Protein AF-A0A941IRB8-F1 (afdb_monomer)

Secondary s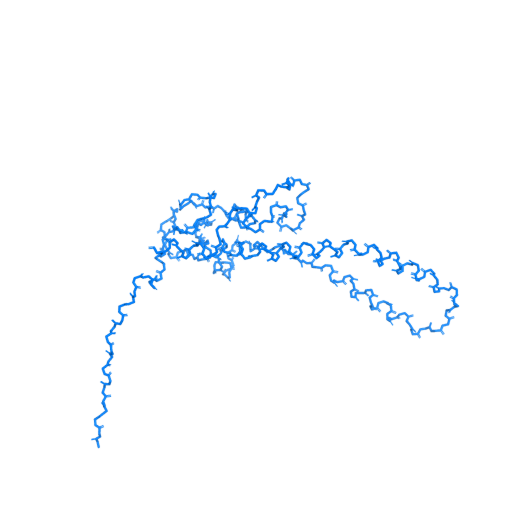tructure (DSSP, 8-state):
-PPP------------GGGSPPP-PPPTTT--STTEEEHHHHHHTT-S----------THHHHHHHHHHHHTTSS-TT--GGGHHHHHHHHHHHHHHHHHHHHHHHHHHHHHHHHHHHHHHHHHHEEEETTTTEEEE-TT---TTS-TT--B-HHHHHHHHHHHHT-TTB-TTSPBPTT----GGGGGS---HHHHHHTT-

Structure (mmCIF, N/CA/C/O backbone):
data_AF-A0A941IRB8-F1
#
_entry.id   AF-A0A941IRB8-F1
#
loop_
_atom_site.group_PDB
_atom_site.id
_atom_site.type_symbol
_atom_site.label_atom_id
_atom_site.label_alt_id
_atom_site.label_comp_id
_atom_site.label_asym_id
_atom_site.label_entity_id
_atom_site.label_seq_id
_atom_site.pdbx_PDB_ins_code
_atom_site.Cartn_x
_atom_site.Cartn_y
_atom_site.Cartn_z
_atom_site.occupancy
_atom_site.B_iso_or_equiv
_atom_site.auth_seq_id
_atom_site.auth_comp_id
_atom_site.auth_asym_id
_atom_site.auth_atom_id
_atom_site.pdbx_PDB_model_num
ATOM 1 N N . MET A 1 1 ? 19.775 -43.543 45.529 1.00 52.75 1 MET A N 1
ATOM 2 C CA . MET A 1 1 ? 18.623 -42.621 45.601 1.00 52.75 1 MET A CA 1
ATOM 3 C C . MET A 1 1 ? 19.170 -41.240 45.915 1.00 52.75 1 MET A C 1
ATOM 5 O O . MET A 1 1 ? 19.439 -40.953 47.070 1.00 52.75 1 MET A O 1
ATOM 9 N N . GLN A 1 2 ? 19.472 -40.454 44.882 1.00 47.97 2 GLN A N 1
ATOM 10 C CA . GLN A 1 2 ? 19.940 -39.075 45.025 1.00 47.97 2 GLN A CA 1
ATOM 11 C C . GLN A 1 2 ? 18.764 -38.156 44.706 1.00 47.97 2 GLN A C 1
ATOM 13 O O . GLN A 1 2 ? 18.140 -38.295 43.655 1.00 47.97 2 GLN A O 1
ATOM 18 N N . ALA A 1 3 ? 18.435 -37.297 45.667 1.00 54.81 3 ALA A N 1
ATOM 19 C CA . ALA A 1 3 ? 17.434 -36.253 45.541 1.00 54.81 3 ALA A CA 1
ATOM 20 C C . ALA A 1 3 ? 17.915 -35.245 44.490 1.00 54.81 3 ALA A C 1
ATOM 22 O O . ALA A 1 3 ? 18.987 -34.662 44.635 1.00 54.81 3 ALA A O 1
ATOM 23 N N . GLY A 1 4 ? 17.149 -35.121 43.406 1.00 58.72 4 GLY A N 1
ATOM 24 C CA . GLY A 1 4 ? 17.389 -34.148 42.351 1.00 58.72 4 GLY A CA 1
ATOM 25 C C . GLY A 1 4 ? 17.057 -32.747 42.844 1.00 58.72 4 GLY A C 1
ATOM 26 O O . GLY A 1 4 ? 15.941 -32.493 43.292 1.00 58.72 4 GLY A O 1
ATOM 27 N N . ASP A 1 5 ? 18.058 -31.885 42.762 1.00 63.84 5 ASP A N 1
ATOM 28 C CA . ASP A 1 5 ? 18.029 -30.459 43.045 1.00 63.84 5 ASP A CA 1
ATOM 29 C C . ASP A 1 5 ? 16.987 -29.760 42.152 1.00 63.84 5 ASP A C 1
ATOM 31 O O . ASP A 1 5 ? 17.084 -29.763 40.920 1.00 63.84 5 ASP A O 1
ATOM 35 N N . VAL A 1 6 ? 15.932 -29.233 42.774 1.00 63.19 6 VAL A N 1
ATOM 36 C CA . VAL A 1 6 ? 14.861 -28.497 42.099 1.00 63.19 6 VAL A CA 1
ATOM 37 C C . VAL A 1 6 ? 15.360 -27.068 41.963 1.00 63.19 6 VAL A C 1
ATOM 39 O O . VAL A 1 6 ? 15.173 -26.259 42.865 1.00 63.19 6 VAL A O 1
ATOM 42 N N . GLY A 1 7 ? 16.054 -26.790 40.857 1.00 59.53 7 GLY A N 1
ATOM 43 C CA . GLY A 1 7 ? 16.612 -25.473 40.572 1.00 59.53 7 GLY A CA 1
ATOM 44 C C . GLY A 1 7 ? 15.571 -24.376 40.788 1.00 59.53 7 GLY A C 1
ATOM 45 O O . GLY A 1 7 ? 14.555 -24.329 40.092 1.00 59.53 7 GLY A O 1
ATOM 46 N N . GLU A 1 8 ? 15.840 -23.522 41.774 1.00 56.16 8 GLU A N 1
ATOM 47 C CA . GLU A 1 8 ? 15.098 -22.301 42.055 1.00 56.16 8 GLU A CA 1
ATOM 48 C C . GLU A 1 8 ? 14.902 -21.520 40.752 1.00 56.16 8 GLU A C 1
ATOM 50 O O . GLU A 1 8 ? 15.851 -21.033 40.130 1.00 56.16 8 GLU A O 1
ATOM 55 N N . LEU A 1 9 ? 13.643 -21.433 40.317 1.00 59.41 9 LEU A N 1
ATOM 56 C CA . LEU A 1 9 ? 13.209 -20.537 39.258 1.00 59.41 9 LEU A CA 1
ATOM 57 C C . LEU A 1 9 ? 13.540 -19.118 39.723 1.00 59.41 9 LEU A C 1
ATOM 59 O O . LEU A 1 9 ? 12.865 -18.564 40.589 1.00 59.41 9 LEU A O 1
ATOM 63 N N . GLY A 1 10 ? 14.635 -18.576 39.184 1.00 59.03 10 GLY A N 1
ATOM 64 C CA . GLY A 1 10 ? 15.093 -17.223 39.463 1.00 59.03 10 GLY A CA 1
ATOM 65 C C . GLY A 1 10 ? 13.960 -16.205 39.301 1.00 59.03 10 GLY A C 1
ATOM 66 O O . GLY A 1 10 ? 13.023 -16.454 38.538 1.00 59.03 10 GLY A O 1
ATOM 67 N N . PRO A 1 11 ? 14.048 -15.069 40.016 1.00 63.00 11 PRO A N 1
ATOM 68 C CA . PRO A 1 11 ? 12.958 -14.116 40.165 1.00 63.00 11 PRO A CA 1
ATOM 69 C C . PRO A 1 11 ? 12.357 -13.810 38.802 1.00 63.00 11 PRO A C 1
ATOM 71 O O . PRO A 1 11 ? 13.097 -13.432 37.888 1.00 63.00 11 PRO A O 1
ATOM 74 N N . GLU A 1 12 ? 11.039 -14.011 38.685 1.00 57.44 12 GLU A N 1
ATOM 75 C CA . GLU A 1 12 ? 10.207 -13.468 37.617 1.00 57.44 12 GLU A CA 1
ATOM 76 C C . GLU A 1 12 ? 10.735 -12.073 37.300 1.00 57.44 12 GLU A C 1
ATOM 78 O O . GLU A 1 12 ? 10.512 -11.117 38.046 1.00 57.44 12 GLU A O 1
ATOM 83 N N . ARG A 1 13 ? 11.516 -11.961 36.221 1.00 62.28 13 ARG A N 1
ATOM 84 C CA . ARG A 1 13 ? 11.849 -10.668 35.651 1.00 62.28 13 ARG A CA 1
ATOM 85 C C . ARG A 1 13 ? 10.507 -10.147 35.200 1.00 62.28 13 ARG A C 1
ATOM 87 O O . ARG A 1 13 ? 10.021 -10.575 34.155 1.00 62.28 13 ARG A O 1
ATOM 94 N N . ALA A 1 14 ? 9.887 -9.331 36.050 1.00 62.22 14 ALA A N 1
ATOM 95 C CA . ALA A 1 14 ? 8.709 -8.563 35.722 1.00 62.22 14 ALA A CA 1
ATOM 96 C C . ALA A 1 14 ? 9.004 -7.956 34.357 1.00 62.22 14 ALA A C 1
ATOM 98 O O . ALA A 1 14 ? 9.912 -7.132 34.240 1.00 62.22 14 ALA A O 1
ATOM 99 N N . LEU A 1 15 ? 8.345 -8.495 33.327 1.00 59.84 15 LEU A N 1
ATOM 100 C CA . LEU A 1 15 ? 8.457 -8.003 31.965 1.00 59.84 15 LEU A CA 1
ATOM 101 C C . LEU A 1 15 ? 8.290 -6.497 32.073 1.00 59.84 15 LEU A C 1
ATOM 103 O O . LEU A 1 15 ? 7.271 -6.039 32.604 1.00 59.84 15 LEU A O 1
ATOM 107 N N . GLU A 1 16 ? 9.324 -5.752 31.679 1.00 67.56 16 GLU A N 1
ATOM 108 C CA . GLU A 1 16 ? 9.248 -4.302 31.689 1.00 67.56 16 GLU A CA 1
ATOM 109 C C . GLU A 1 16 ? 7.936 -3.924 30.987 1.00 67.56 16 GLU A C 1
ATOM 111 O O . GLU A 1 16 ? 7.615 -4.511 29.949 1.00 67.56 16 GLU A O 1
ATOM 116 N N . PRO A 1 17 ? 7.139 -2.992 31.539 1.00 63.53 17 PRO A N 1
ATOM 117 C CA . PRO A 1 17 ? 5.853 -2.608 30.956 1.00 63.53 17 PRO A CA 1
ATOM 118 C C . PRO A 1 17 ? 5.936 -2.226 29.467 1.00 63.53 17 PRO A C 1
ATOM 120 O O . PRO A 1 17 ? 4.920 -2.227 28.775 1.00 63.53 17 PRO A O 1
ATOM 123 N N . GLU A 1 18 ? 7.138 -1.922 28.969 1.00 66.19 18 GLU A N 1
ATOM 124 C CA . GLU A 1 18 ? 7.441 -1.636 27.567 1.00 66.19 18 GLU A CA 1
ATOM 125 C C . GLU A 1 18 ? 7.406 -2.857 26.631 1.00 66.19 18 GLU A C 1
ATOM 127 O O . GLU A 1 18 ? 7.152 -2.685 25.437 1.00 66.19 18 GLU A O 1
ATOM 132 N N . ASP A 1 19 ? 7.603 -4.074 27.147 1.00 68.56 19 ASP A N 1
ATOM 133 C CA . ASP A 1 19 ? 7.534 -5.324 26.374 1.00 68.56 19 ASP A CA 1
ATOM 134 C C . ASP A 1 19 ? 6.122 -5.929 26.349 1.00 68.56 19 ASP A C 1
ATOM 136 O O . ASP A 1 19 ? 5.868 -6.925 25.660 1.00 68.56 19 ASP A O 1
ATOM 140 N N . ALA A 1 20 ? 5.171 -5.328 27.075 1.00 66.12 20 ALA A N 1
ATOM 141 C CA . ALA A 1 20 ? 3.783 -5.751 27.021 1.00 66.12 20 ALA A CA 1
ATOM 142 C C . ALA A 1 20 ? 3.244 -5.555 25.590 1.00 66.12 20 ALA A C 1
ATOM 144 O O . ALA A 1 20 ? 3.377 -4.468 25.015 1.00 66.12 20 ALA A O 1
ATOM 145 N N . PRO A 1 21 ? 2.620 -6.584 24.983 1.00 68.31 21 PRO A N 1
ATOM 146 C CA . PRO A 1 21 ? 2.062 -6.456 23.647 1.00 68.31 21 PRO A CA 1
ATOM 147 C C . PRO A 1 21 ? 1.076 -5.280 23.623 1.00 68.31 21 PRO A C 1
ATOM 149 O O . PRO A 1 21 ? 0.292 -5.124 24.566 1.00 68.31 21 PRO A O 1
ATOM 152 N N . PRO A 1 22 ? 1.105 -4.439 22.572 1.00 71.00 22 PRO A N 1
ATOM 153 C CA . PRO A 1 22 ? 0.273 -3.247 22.507 1.00 71.00 22 PRO A CA 1
ATOM 154 C C . PRO A 1 22 ? -1.184 -3.634 22.745 1.00 71.00 22 PRO A C 1
ATOM 156 O O . PRO A 1 22 ? -1.719 -4.509 22.057 1.00 71.00 22 PRO A O 1
ATOM 159 N N . GLN A 1 23 ? -1.815 -3.005 23.740 1.00 77.81 23 GLN A N 1
ATOM 160 C CA . GLN A 1 23 ? -3.195 -3.316 24.083 1.00 77.81 23 GLN A CA 1
ATOM 161 C C . GLN A 1 23 ? -4.077 -3.065 22.861 1.00 77.81 23 GLN A C 1
ATOM 163 O O . GLN A 1 23 ? -4.119 -1.964 22.306 1.00 77.81 23 GLN A O 1
ATOM 168 N N . VAL A 1 24 ? -4.757 -4.116 22.406 1.00 77.06 24 VAL A N 1
ATOM 169 C CA . VAL A 1 24 ? -5.588 -4.050 21.207 1.00 77.06 24 VAL A CA 1
ATOM 170 C C . VAL A 1 24 ? -6.819 -3.212 21.523 1.00 77.06 24 VAL A C 1
ATOM 172 O O . VAL A 1 24 ? -7.793 -3.693 22.098 1.00 77.06 24 VAL A O 1
ATOM 175 N N . VAL A 1 25 ? -6.778 -1.938 21.137 1.00 85.88 25 VAL A N 1
ATOM 176 C CA . VAL A 1 25 ? -7.945 -1.059 21.224 1.00 85.88 25 VAL A CA 1
ATOM 177 C C . VAL A 1 25 ? -9.011 -1.597 20.272 1.00 85.88 25 VAL A C 1
ATOM 179 O O . VAL A 1 25 ? -8.732 -1.811 19.088 1.00 85.88 25 VAL A O 1
ATOM 182 N N . GLY A 1 26 ? -10.222 -1.831 20.782 1.00 93.38 26 GLY A N 1
ATOM 183 C CA . GLY A 1 26 ? -11.351 -2.315 19.986 1.00 93.38 26 GLY A CA 1
ATOM 184 C C . GLY A 1 26 ? -11.718 -1.375 18.833 1.00 93.38 26 GLY A C 1
ATOM 185 O O . GLY A 1 26 ? -11.289 -0.223 18.771 1.00 93.38 26 GLY A O 1
ATOM 186 N N . CYS A 1 27 ? -12.537 -1.860 17.898 1.00 95.00 27 CYS A N 1
ATOM 187 C CA . CYS A 1 27 ? -12.931 -1.069 16.733 1.00 95.00 27 CYS A CA 1
ATOM 188 C C . CYS A 1 27 ? -13.640 0.239 17.152 1.00 95.00 27 CYS A C 1
ATOM 190 O O . CYS A 1 27 ? -14.625 0.167 17.888 1.00 95.00 27 CYS A O 1
ATOM 192 N N . PRO A 1 28 ? -13.265 1.419 16.620 1.00 94.75 28 PRO A N 1
ATOM 193 C CA . PRO A 1 28 ? -13.888 2.693 17.000 1.00 94.75 28 PRO A CA 1
ATOM 194 C C . PRO A 1 28 ? -15.391 2.775 16.678 1.00 94.75 28 PRO A C 1
ATOM 196 O O . PRO A 1 28 ? -16.113 3.543 17.304 1.00 94.75 28 PRO A O 1
ATOM 199 N N . LYS A 1 29 ? -15.891 1.960 15.735 1.00 95.69 29 LYS A N 1
ATOM 200 C CA . LYS A 1 29 ? -17.323 1.900 15.395 1.00 95.69 29 LYS A CA 1
ATOM 201 C C . LYS A 1 29 ? -18.124 0.937 16.268 1.00 95.69 29 LYS A C 1
ATOM 203 O O . LYS A 1 29 ? -19.168 1.313 16.784 1.00 95.69 29 LYS A O 1
ATOM 208 N N . CYS A 1 30 ? -17.684 -0.316 16.393 1.00 96.44 30 CYS A N 1
ATOM 209 C CA . CYS A 1 30 ? -18.466 -1.368 17.060 1.00 96.44 30 CYS A CA 1
ATOM 210 C C . CYS A 1 30 ? -17.928 -1.786 18.435 1.00 96.44 30 CYS A C 1
ATOM 212 O O . CYS A 1 30 ? -18.513 -2.668 19.057 1.00 96.44 30 CYS A O 1
ATOM 214 N N . ARG A 1 31 ? -16.816 -1.186 18.886 1.00 95.50 31 ARG A N 1
ATOM 215 C CA . ARG A 1 31 ? -16.103 -1.415 20.160 1.00 95.50 31 ARG A CA 1
ATOM 216 C C . ARG A 1 31 ? -15.636 -2.848 20.430 1.00 95.50 31 ARG A C 1
ATOM 218 O O . ARG A 1 31 ? -15.065 -3.120 21.478 1.00 95.50 31 ARG A O 1
ATOM 225 N N . ARG A 1 32 ? -15.826 -3.762 19.481 1.00 95.19 32 ARG A N 1
ATOM 226 C CA . ARG A 1 32 ? -15.376 -5.152 19.565 1.00 95.19 32 ARG A CA 1
ATOM 227 C C . ARG A 1 32 ? -13.895 -5.267 19.220 1.00 95.19 32 ARG A C 1
ATOM 229 O O . ARG A 1 32 ? -13.470 -4.687 18.221 1.00 95.19 32 ARG A O 1
ATOM 236 N N . ALA A 1 33 ? -13.137 -5.997 20.035 1.00 94.31 33 ALA A N 1
ATOM 237 C CA . ALA A 1 33 ? -11.709 -6.259 19.828 1.00 94.31 33 ALA A CA 1
ATOM 238 C C . ALA A 1 33 ? -11.450 -7.617 19.148 1.00 94.31 33 ALA A C 1
ATOM 240 O O . ALA A 1 33 ? -10.496 -7.748 18.391 1.00 94.31 33 ALA A O 1
ATOM 241 N N . ASP A 1 34 ? -12.347 -8.591 19.330 1.00 94.19 34 ASP A N 1
ATOM 242 C CA . ASP A 1 34 ? -12.293 -9.948 18.762 1.00 94.19 34 ASP A CA 1
ATOM 243 C C . ASP A 1 34 ? -12.379 -9.977 17.226 1.00 94.19 34 ASP A C 1
ATOM 245 O O . ASP A 1 34 ? -11.848 -10.871 16.571 1.00 94.19 34 ASP A O 1
ATOM 249 N N . VAL A 1 35 ? -13.023 -8.969 16.634 1.00 93.94 35 VAL A N 1
ATOM 250 C CA . VAL A 1 35 ? -13.207 -8.839 15.177 1.00 93.94 35 VAL A CA 1
ATOM 251 C C . VAL A 1 35 ? -12.134 -7.989 14.493 1.00 93.94 35 VAL A C 1
ATOM 253 O O . VAL A 1 35 ? -12.230 -7.727 13.287 1.00 93.94 35 VAL A O 1
ATOM 256 N N . VAL A 1 36 ? -11.149 -7.502 15.250 1.00 94.81 36 VAL A N 1
ATOM 257 C CA . VAL A 1 36 ? -10.088 -6.633 14.743 1.00 94.81 36 VAL A CA 1
ATOM 258 C C . VAL A 1 36 ? -8.814 -7.442 14.567 1.00 94.81 36 VAL A C 1
ATOM 260 O O . VAL A 1 36 ? -8.458 -8.271 15.397 1.00 94.81 36 VAL A O 1
ATOM 263 N N . ALA A 1 37 ? -8.099 -7.192 13.478 1.00 94.44 37 ALA A N 1
ATOM 264 C CA . ALA A 1 37 ? -6.753 -7.702 13.309 1.00 94.44 37 ALA A CA 1
ATOM 265 C C . ALA A 1 37 ? -5.856 -6.715 12.570 1.00 94.44 37 ALA A C 1
ATOM 267 O O . ALA A 1 37 ? -6.362 -5.860 11.839 1.00 94.44 37 ALA A O 1
ATOM 268 N N . PRO A 1 38 ? -4.528 -6.871 12.684 1.00 94.44 38 PRO A N 1
ATOM 269 C CA . PRO A 1 38 ? -3.595 -6.145 11.838 1.00 94.44 38 PRO A CA 1
ATOM 270 C C . PRO A 1 38 ? -3.939 -6.363 10.363 1.00 94.44 38 PRO A C 1
ATOM 272 O O . PRO A 1 38 ? -4.229 -7.492 9.949 1.00 94.44 38 PRO A O 1
ATOM 275 N N . VAL A 1 39 ? -3.872 -5.305 9.556 1.00 93.81 39 VAL A N 1
ATOM 276 C CA . VAL A 1 39 ? -4.177 -5.356 8.117 1.00 93.81 39 VAL A CA 1
ATOM 277 C C . VAL A 1 39 ? -3.435 -6.502 7.399 1.00 93.81 39 VAL A C 1
ATOM 279 O O . VAL A 1 39 ? -4.101 -7.262 6.692 1.00 93.81 39 VAL A O 1
ATOM 282 N N . PRO A 1 40 ? -2.120 -6.751 7.614 1.00 90.06 40 PRO A N 1
ATOM 283 C CA . PRO A 1 40 ? -1.435 -7.886 6.987 1.00 90.06 40 PRO A CA 1
ATOM 284 C C . PRO A 1 40 ? -2.064 -9.248 7.312 1.00 90.06 40 PRO A C 1
ATOM 286 O O . PRO A 1 40 ? -2.126 -10.129 6.456 1.00 90.06 40 PRO A O 1
ATOM 289 N N . ALA A 1 41 ? -2.539 -9.433 8.546 1.00 89.38 41 ALA A N 1
ATOM 290 C CA . ALA A 1 41 ? -3.203 -10.662 8.963 1.00 89.38 41 ALA A CA 1
ATOM 291 C C . ALA A 1 41 ? -4.624 -10.763 8.388 1.00 89.38 41 ALA A C 1
ATOM 293 O O . ALA A 1 41 ? -5.054 -11.852 8.017 1.00 89.38 41 ALA A O 1
ATOM 294 N N . ALA A 1 42 ? -5.343 -9.643 8.278 1.00 88.94 42 ALA A N 1
ATOM 295 C CA . ALA A 1 42 ? -6.653 -9.596 7.636 1.00 88.94 42 ALA A CA 1
ATOM 296 C C . ALA A 1 42 ? -6.572 -9.972 6.147 1.00 88.94 42 ALA A C 1
ATOM 298 O O . ALA A 1 42 ? -7.335 -10.824 5.698 1.00 88.94 42 ALA A O 1
ATOM 299 N N . VAL A 1 43 ? -5.606 -9.424 5.402 1.00 88.88 43 VAL A N 1
ATOM 300 C CA . VAL A 1 43 ? -5.416 -9.744 3.974 1.00 88.88 43 VAL A CA 1
ATOM 301 C C . VAL A 1 43 ? -5.039 -11.206 3.757 1.00 88.88 43 VAL A C 1
ATOM 303 O O . VAL A 1 43 ? -5.603 -11.851 2.879 1.00 88.88 43 VAL A O 1
ATOM 306 N N . ARG A 1 44 ? -4.166 -11.782 4.597 1.00 87.69 44 ARG A N 1
ATOM 307 C CA . ARG A 1 44 ? -3.862 -13.227 4.541 1.00 87.69 44 ARG A CA 1
ATOM 308 C C . ARG A 1 44 ? -5.091 -14.114 4.756 1.00 87.69 44 ARG A C 1
ATOM 310 O O . ARG A 1 44 ? -5.111 -15.232 4.261 1.00 87.69 44 ARG A O 1
ATOM 317 N N . ARG A 1 45 ? -6.105 -13.622 5.474 1.00 88.06 45 ARG A N 1
ATOM 318 C CA . ARG A 1 45 ? -7.390 -14.307 5.692 1.00 88.06 45 ARG A CA 1
ATOM 319 C C . ARG A 1 45 ? -8.435 -14.003 4.612 1.00 88.06 45 ARG A C 1
ATOM 321 O O . ARG A 1 45 ? -9.594 -14.353 4.788 1.00 88.06 45 ARG A O 1
ATOM 328 N N . GLY A 1 46 ? -8.046 -13.344 3.519 1.00 86.62 46 GLY A N 1
ATOM 329 C CA . GLY A 1 46 ? -8.942 -13.028 2.406 1.00 86.62 46 GLY A CA 1
ATOM 330 C C . GLY A 1 46 ? -9.849 -11.822 2.650 1.00 86.62 46 GLY A C 1
ATOM 331 O O . GLY A 1 46 ? -10.874 -11.695 1.987 1.00 86.62 46 GLY A O 1
ATOM 332 N N . ALA A 1 47 ? -9.508 -10.929 3.589 1.00 82.38 47 ALA A N 1
ATOM 333 C CA . ALA A 1 47 ? -10.237 -9.671 3.719 1.00 82.38 47 ALA A CA 1
ATOM 334 C C . ALA A 1 47 ? -10.176 -8.886 2.393 1.00 82.38 47 ALA A C 1
ATOM 336 O O . ALA A 1 47 ? -9.112 -8.857 1.768 1.00 82.38 47 ALA A O 1
ATOM 337 N N . PRO A 1 48 ? -11.259 -8.192 1.992 1.00 78.00 48 PRO A N 1
ATOM 338 C CA . PRO A 1 48 ? -11.344 -7.439 0.737 1.00 78.00 48 PRO A CA 1
ATOM 339 C C . PRO A 1 48 ? -10.564 -6.112 0.801 1.00 78.00 48 PRO A C 1
ATOM 341 O O . PRO A 1 48 ? -11.026 -5.064 0.358 1.00 78.00 48 PRO A O 1
ATOM 344 N N . ILE A 1 49 ? -9.379 -6.134 1.405 1.00 75.19 49 ILE A N 1
ATOM 345 C CA . ILE A 1 49 ? -8.406 -5.055 1.355 1.00 75.19 49 ILE A CA 1
ATOM 346 C C . ILE A 1 49 ? -7.386 -5.520 0.333 1.00 75.19 49 ILE A C 1
ATOM 348 O O . ILE A 1 49 ? -6.466 -6.269 0.658 1.00 75.19 49 ILE A O 1
ATOM 352 N N . ASP A 1 50 ? -7.599 -5.128 -0.917 1.00 69.75 50 ASP A N 1
ATOM 353 C CA . ASP A 1 50 ? -6.674 -5.470 -1.988 1.00 69.75 50 ASP A CA 1
ATOM 354 C C . ASP A 1 50 ? -5.282 -4.952 -1.591 1.00 69.75 50 ASP A C 1
ATOM 356 O O . ASP A 1 50 ? -5.144 -3.741 -1.338 1.00 69.75 50 ASP A O 1
ATOM 360 N N . PRO A 1 51 ? -4.272 -5.830 -1.409 1.00 61.66 51 PRO A N 1
ATOM 361 C CA . PRO A 1 51 ? -2.933 -5.375 -1.116 1.00 61.66 51 PRO A CA 1
ATOM 362 C C . PRO A 1 51 ? -2.553 -4.449 -2.246 1.00 61.66 51 PRO A C 1
ATOM 364 O O . PRO A 1 51 ? -2.580 -4.822 -3.413 1.00 61.66 51 PRO A O 1
ATOM 367 N N . ALA A 1 52 ? -2.234 -3.219 -1.873 1.00 55.56 52 ALA A N 1
ATOM 368 C CA . ALA A 1 52 ? -1.899 -2.156 -2.791 1.00 55.56 52 ALA A CA 1
ATOM 369 C C . ALA A 1 52 ? -0.495 -2.452 -3.369 1.00 55.56 52 ALA A C 1
ATOM 371 O O . ALA A 1 52 ? 0.496 -1.787 -3.076 1.00 55.56 52 ALA A O 1
ATOM 372 N N . GLN A 1 53 ? -0.373 -3.568 -4.086 1.00 55.53 53 GLN A N 1
ATOM 373 C CA . GLN A 1 53 ? 0.807 -3.974 -4.804 1.00 55.53 53 GLN A CA 1
ATOM 374 C C . GLN A 1 53 ? 0.633 -3.442 -6.214 1.00 55.53 53 GLN A C 1
ATOM 376 O O . GLN A 1 53 ? -0.224 -3.942 -6.944 1.00 55.53 53 GLN A O 1
ATOM 381 N N . PRO A 1 54 ? 1.441 -2.457 -6.635 1.00 54.84 54 PRO A N 1
ATOM 382 C CA . PRO A 1 54 ? 1.504 -2.122 -8.042 1.00 54.84 54 PRO A CA 1
ATOM 383 C C . PRO A 1 54 ? 1.914 -3.400 -8.772 1.00 54.84 54 PRO A C 1
ATOM 385 O O . PRO A 1 54 ? 3.042 -3.878 -8.610 1.00 54.84 54 PRO A O 1
ATOM 388 N N . SER A 1 55 ? 0.981 -3.998 -9.515 1.00 54.62 55 SER A N 1
ATOM 389 C CA . SER A 1 55 ? 1.255 -5.221 -10.251 1.00 54.62 55 SER A CA 1
ATOM 390 C C . SER A 1 55 ? 2.262 -4.874 -11.343 1.00 54.62 55 SER A C 1
ATOM 392 O O . SER A 1 55 ? 1.959 -4.311 -12.392 1.00 54.62 55 SER A O 1
ATOM 394 N N . VAL A 1 56 ? 3.536 -5.147 -11.077 1.00 52.47 56 VAL A N 1
ATOM 395 C CA . VAL A 1 56 ? 4.586 -5.012 -12.083 1.00 52.47 56 VAL A CA 1
ATOM 396 C C . VAL A 1 56 ? 4.533 -6.282 -12.928 1.00 52.47 56 VAL A C 1
ATOM 398 O O . VAL A 1 56 ? 5.467 -7.082 -12.913 1.00 52.47 56 VAL A O 1
ATOM 401 N N . ARG A 1 57 ? 3.415 -6.515 -13.636 1.00 52.06 57 ARG A N 1
ATOM 402 C CA . ARG A 1 57 ? 3.349 -7.532 -14.694 1.00 52.06 57 ARG A CA 1
ATOM 403 C C . ARG A 1 57 ? 4.288 -7.064 -15.795 1.00 52.06 57 ARG A C 1
ATOM 405 O O . ARG A 1 57 ? 3.958 -6.262 -16.660 1.00 52.06 57 ARG A O 1
ATOM 412 N N . GLY A 1 58 ? 5.544 -7.456 -15.632 1.00 50.16 58 GLY A N 1
ATOM 413 C CA . GLY A 1 58 ? 6.632 -7.030 -16.478 1.00 50.16 58 GLY A CA 1
ATOM 414 C C . GLY A 1 58 ? 6.463 -7.609 -17.870 1.00 50.16 58 GLY A C 1
ATOM 415 O O . GLY A 1 58 ? 6.209 -8.798 -18.029 1.00 50.16 58 GLY A O 1
ATOM 416 N N . VAL A 1 59 ? 6.768 -6.769 -18.852 1.00 53.81 59 VAL A N 1
ATOM 417 C CA . VAL A 1 59 ? 6.997 -7.025 -20.286 1.00 53.81 59 VAL A CA 1
ATOM 418 C C . VAL A 1 59 ? 8.101 -8.086 -20.548 1.00 53.81 59 VAL A C 1
ATOM 420 O O . VAL A 1 59 ?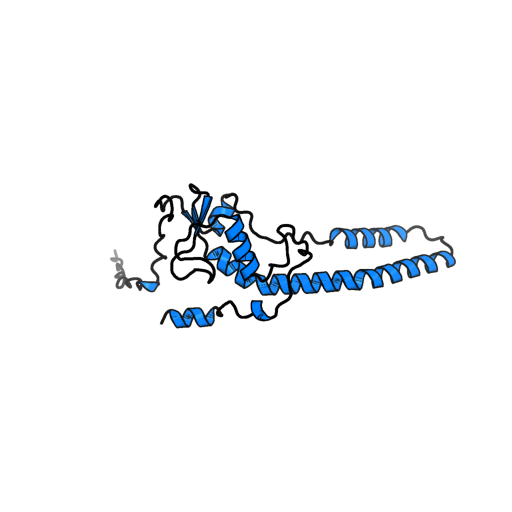 8.609 -8.233 -21.651 1.00 53.81 59 VAL A O 1
ATOM 423 N N . ARG A 1 60 ? 8.487 -8.877 -19.536 1.00 53.38 60 ARG A N 1
ATOM 424 C CA . ARG A 1 60 ? 9.476 -9.960 -19.624 1.00 53.38 60 ARG A CA 1
ATOM 425 C C . ARG A 1 60 ? 9.078 -11.051 -20.623 1.00 53.38 60 ARG A C 1
ATOM 427 O O . ARG A 1 60 ? 9.973 -11.693 -21.154 1.00 53.38 60 ARG A O 1
ATOM 434 N N . GLY A 1 61 ? 7.785 -11.220 -20.914 1.00 51.38 61 GLY A N 1
ATOM 435 C CA . GLY A 1 61 ? 7.314 -12.203 -21.897 1.00 51.38 61 GLY A CA 1
ATOM 436 C C . GLY A 1 61 ? 7.716 -11.890 -23.344 1.00 51.38 61 GLY A C 1
ATOM 437 O O . GLY A 1 61 ? 7.988 -12.809 -24.106 1.00 51.38 61 GLY A O 1
ATOM 438 N N . LEU A 1 62 ? 7.829 -10.609 -23.719 1.00 55.03 62 LEU A N 1
ATOM 439 C CA . LEU A 1 62 ? 8.077 -10.225 -25.116 1.00 55.03 62 LEU A CA 1
ATOM 440 C C . LEU A 1 62 ? 9.545 -10.374 -25.540 1.00 55.03 62 LEU A C 1
ATOM 442 O O . LEU A 1 62 ? 9.814 -10.706 -26.689 1.00 55.03 62 LEU A O 1
ATOM 446 N N . VAL A 1 63 ? 10.495 -10.188 -24.618 1.00 56.38 63 VAL A N 1
ATOM 447 C CA . VAL A 1 63 ? 11.934 -10.271 -24.936 1.00 56.38 63 VAL A CA 1
ATOM 448 C C . VAL A 1 63 ? 12.400 -11.724 -25.097 1.00 56.38 63 VAL A C 1
ATOM 450 O O . VAL A 1 63 ? 13.216 -12.011 -25.965 1.00 56.38 63 VAL A O 1
ATOM 453 N N . VAL A 1 64 ? 11.862 -12.653 -24.297 1.00 55.81 64 VAL A N 1
ATOM 454 C CA . VAL A 1 64 ? 12.241 -14.079 -24.368 1.00 55.81 64 VAL A CA 1
ATOM 455 C C . VAL A 1 64 ? 11.690 -14.742 -25.632 1.00 55.81 64 VAL A C 1
ATOM 457 O O . VAL A 1 64 ? 12.386 -15.544 -26.244 1.00 55.81 64 VAL A O 1
ATOM 460 N N . CYS A 1 65 ? 10.483 -14.369 -26.067 1.00 53.53 65 CYS A N 1
ATOM 461 C CA . CYS A 1 65 ? 9.863 -14.949 -27.259 1.00 53.53 65 CYS A CA 1
ATOM 462 C C . CYS A 1 65 ? 10.663 -14.636 -28.539 1.00 53.53 65 CYS A C 1
ATOM 464 O O . CYS A 1 65 ? 10.841 -15.510 -29.376 1.00 53.53 65 CYS A O 1
ATOM 466 N N . TRP A 1 66 ? 11.245 -13.435 -28.643 1.00 57.81 66 TRP A N 1
ATOM 467 C CA . TRP A 1 66 ? 12.045 -13.034 -29.808 1.00 57.81 66 TRP A CA 1
ATOM 468 C C . TRP A 1 66 ? 13.432 -13.678 -29.879 1.00 57.81 66 TRP A C 1
ATOM 470 O O . TRP A 1 66 ? 13.897 -13.995 -30.971 1.00 57.81 66 TRP A O 1
ATOM 480 N N . ALA A 1 67 ? 14.091 -13.904 -28.736 1.00 57.19 67 ALA A N 1
ATOM 481 C CA . ALA A 1 67 ? 15.373 -14.612 -28.716 1.00 57.19 67 ALA A CA 1
ATOM 482 C C . ALA A 1 67 ? 15.231 -16.045 -29.260 1.00 57.19 67 ALA A C 1
ATOM 484 O O . ALA A 1 67 ? 16.116 -16.529 -29.959 1.00 57.19 67 ALA A O 1
ATOM 485 N N . VAL A 1 68 ? 14.086 -16.686 -28.999 1.00 57.31 68 VAL A N 1
ATOM 486 C CA . VAL A 1 68 ? 13.764 -18.019 -29.524 1.00 57.31 68 VAL A CA 1
ATOM 487 C C . VAL A 1 68 ? 13.515 -17.980 -31.037 1.00 57.31 68 VAL A C 1
ATOM 489 O O . VAL A 1 68 ? 14.005 -18.860 -31.737 1.00 57.31 68 VAL A O 1
ATOM 492 N N . THR A 1 69 ? 12.860 -16.945 -31.576 1.00 59.59 69 THR A N 1
ATOM 493 C CA . THR A 1 69 ? 12.656 -16.812 -33.033 1.00 59.59 69 THR A CA 1
ATOM 494 C C . THR A 1 69 ? 13.967 -16.620 -33.801 1.00 59.59 69 THR A C 1
ATOM 496 O O . THR A 1 69 ? 14.100 -17.120 -34.911 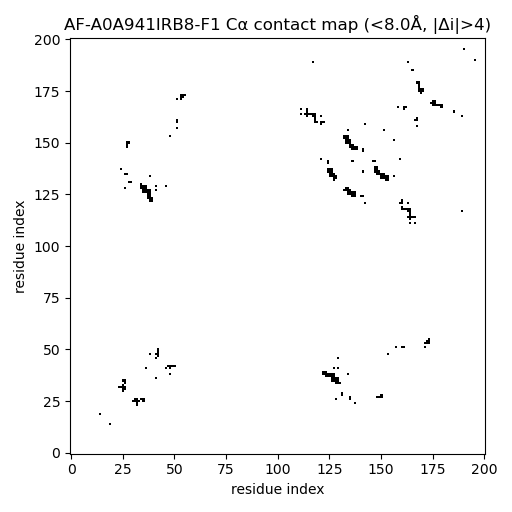1.00 5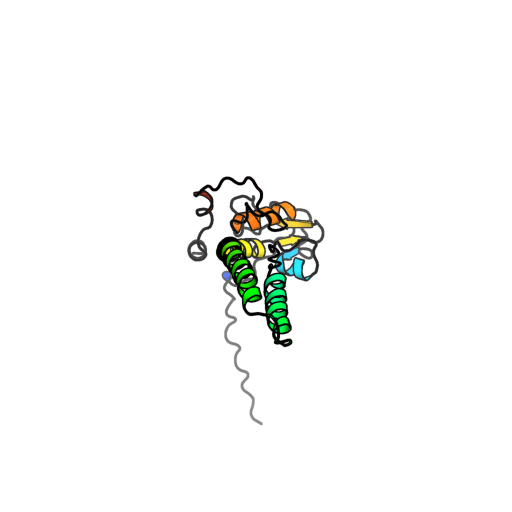9.59 69 THR A O 1
ATOM 499 N N . VAL A 1 70 ? 14.953 -15.929 -33.215 1.00 59.19 70 VAL A N 1
ATOM 500 C CA . VAL A 1 70 ? 16.283 -15.757 -33.832 1.00 59.19 70 VAL A CA 1
ATOM 501 C C . VAL A 1 70 ? 17.092 -17.055 -33.790 1.00 59.19 70 VAL A C 1
ATOM 503 O O . VAL A 1 70 ? 17.793 -17.360 -34.749 1.00 59.19 70 VAL A O 1
ATOM 506 N N . LEU A 1 71 ? 16.973 -17.838 -32.712 1.00 58.97 71 LEU A N 1
ATOM 507 C CA . LEU A 1 71 ? 17.654 -19.130 -32.601 1.00 58.97 71 LEU A CA 1
ATOM 508 C C . LEU A 1 71 ? 17.040 -20.214 -33.497 1.00 58.97 71 LEU A C 1
ATOM 510 O O . LEU A 1 71 ? 17.783 -21.042 -34.001 1.00 58.97 71 LEU A O 1
ATOM 514 N N . MET A 1 72 ? 15.725 -20.193 -33.741 1.00 56.66 72 MET A N 1
ATOM 515 C CA . MET A 1 72 ? 15.063 -21.186 -34.604 1.00 56.66 72 MET A CA 1
ATOM 516 C C . MET A 1 72 ? 15.095 -20.857 -36.105 1.00 56.66 72 MET A C 1
ATOM 518 O O . MET A 1 72 ? 14.643 -21.661 -36.910 1.00 56.66 72 MET A O 1
ATOM 522 N N . GLY A 1 73 ? 15.626 -19.697 -36.503 1.00 55.78 73 GLY A N 1
ATOM 523 C CA . GLY A 1 73 ? 15.811 -19.330 -37.914 1.00 55.78 73 GLY A CA 1
ATOM 524 C C . GLY A 1 73 ? 17.195 -19.660 -38.485 1.00 55.78 73 GLY A C 1
ATOM 525 O O . GLY A 1 73 ? 17.480 -19.267 -39.613 1.00 55.78 73 GLY A O 1
ATOM 526 N N . ALA A 1 74 ? 18.075 -20.304 -37.710 1.00 55.94 74 ALA A N 1
ATOM 527 C CA . ALA A 1 74 ? 19.475 -20.523 -38.083 1.00 55.94 74 ALA A CA 1
ATOM 528 C C . ALA A 1 74 ? 19.751 -21.875 -38.769 1.00 55.94 74 ALA A C 1
ATOM 530 O O . ALA A 1 74 ? 20.853 -22.060 -39.283 1.00 55.94 74 ALA A O 1
ATOM 531 N N . ASP A 1 75 ? 18.777 -22.789 -38.811 1.00 56.91 75 ASP A N 1
ATOM 532 C CA . ASP A 1 75 ? 19.033 -24.177 -39.222 1.00 56.91 75 ASP A CA 1
ATOM 533 C C . ASP A 1 75 ? 18.798 -24.469 -40.721 1.00 56.91 75 ASP A C 1
ATOM 535 O O . ASP A 1 75 ? 19.177 -25.541 -41.183 1.00 56.91 75 ASP A O 1
ATOM 539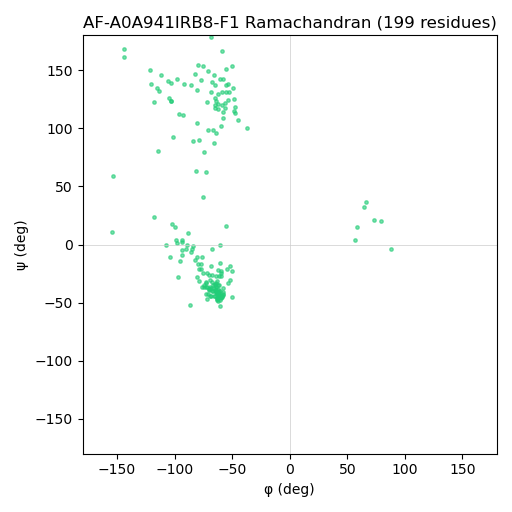 N N . ASP A 1 76 ? 18.304 -23.515 -41.525 1.00 55.03 76 ASP A N 1
ATOM 540 C CA . ASP A 1 76 ? 18.160 -23.675 -42.987 1.00 55.03 76 ASP A CA 1
ATOM 541 C C . ASP A 1 76 ? 19.080 -22.712 -43.769 1.00 55.03 76 ASP A C 1
ATOM 543 O O . ASP A 1 76 ? 18.707 -21.637 -44.250 1.00 55.03 76 ASP A O 1
ATOM 547 N N . VAL A 1 77 ? 20.347 -23.118 -43.876 1.00 60.72 77 VAL A N 1
ATOM 548 C CA . VAL A 1 77 ? 21.458 -22.400 -44.523 1.00 60.72 77 VAL A CA 1
ATOM 549 C C . VAL A 1 77 ? 21.400 -22.551 -46.050 1.00 60.72 77 VAL A C 1
ATOM 551 O O . VAL A 1 77 ? 21.999 -23.451 -46.631 1.00 60.72 77 VAL A O 1
ATOM 554 N N . SER A 1 78 ? 20.699 -21.639 -46.728 1.00 65.44 78 SER A N 1
ATOM 555 C CA . SER A 1 78 ? 20.984 -21.308 -48.144 1.00 65.44 78 SER A CA 1
ATOM 556 C C . SER A 1 78 ? 20.559 -19.895 -48.579 1.00 65.44 78 SER A C 1
ATOM 558 O O . SER A 1 78 ? 20.608 -19.569 -49.766 1.00 65.44 78 SER A O 1
ATOM 560 N N . TRP A 1 79 ? 20.177 -19.016 -47.644 1.00 58.16 79 TRP A N 1
ATOM 561 C CA . TRP A 1 79 ? 19.762 -17.656 -47.997 1.00 58.16 79 TRP A CA 1
ATOM 562 C C . TRP A 1 79 ? 20.949 -16.823 -48.525 1.00 58.16 79 TRP A C 1
ATOM 564 O O . TRP A 1 79 ? 22.002 -16.793 -47.886 1.00 58.16 79 TRP A O 1
ATOM 574 N N . PRO A 1 80 ? 20.816 -16.122 -49.669 1.00 68.38 80 PRO A N 1
ATOM 575 C CA . PRO A 1 80 ? 21.880 -15.276 -50.203 1.00 68.38 80 PRO A CA 1
ATOM 576 C C . PRO A 1 80 ? 22.259 -14.151 -49.231 1.00 68.38 80 PRO A C 1
ATOM 578 O O . PRO A 1 80 ? 21.393 -13.526 -48.616 1.00 68.38 80 PRO A O 1
ATOM 581 N N . LEU A 1 81 ? 23.561 -13.843 -49.161 1.00 62.47 81 LEU A N 1
ATOM 582 C CA . LEU A 1 81 ? 24.176 -12.841 -48.271 1.00 62.47 81 LEU A CA 1
ATOM 583 C C . LEU A 1 81 ? 23.497 -11.454 -48.297 1.00 62.47 81 LEU A C 1
ATOM 585 O O . LEU A 1 81 ? 23.587 -10.693 -47.334 1.00 62.47 81 LEU A O 1
ATOM 589 N N . THR A 1 82 ? 22.781 -11.126 -49.374 1.00 62.62 82 THR A N 1
ATOM 590 C CA . THR A 1 82 ? 22.012 -9.884 -49.534 1.00 62.62 82 THR A CA 1
ATOM 591 C C . THR A 1 82 ? 20.790 -9.787 -48.612 1.00 62.62 82 THR A C 1
ATOM 593 O O . THR A 1 82 ? 20.313 -8.681 -48.360 1.00 62.62 82 THR A O 1
ATOM 596 N N . ALA A 1 83 ? 20.304 -10.900 -48.052 1.00 64.19 83 ALA A N 1
ATOM 597 C CA . ALA A 1 83 ? 19.144 -10.926 -47.158 1.00 64.19 83 ALA A CA 1
ATOM 598 C C . ALA A 1 83 ? 19.464 -10.565 -45.692 1.00 64.19 83 ALA A C 1
ATOM 600 O O . ALA A 1 83 ? 18.551 -10.260 -44.924 1.00 64.19 83 ALA A O 1
ATOM 601 N N . HIS A 1 84 ? 20.739 -10.532 -45.284 1.00 65.62 84 HIS A N 1
ATOM 602 C CA . HIS A 1 84 ? 21.111 -10.226 -43.894 1.00 65.62 84 HIS A CA 1
ATOM 603 C C . HIS A 1 84 ? 21.104 -8.723 -43.569 1.00 65.62 84 HIS A C 1
ATOM 605 O O . HIS A 1 84 ? 20.846 -8.340 -42.428 1.00 65.62 84 HIS A O 1
ATOM 611 N N . LEU A 1 85 ? 21.340 -7.853 -44.558 1.00 71.38 85 LEU A N 1
ATOM 612 C CA . LEU A 1 85 ? 21.357 -6.397 -44.362 1.00 71.38 85 LEU A CA 1
ATOM 613 C C . LEU A 1 85 ? 20.021 -5.820 -43.845 1.00 71.38 85 LEU A C 1
ATOM 615 O O . LEU A 1 85 ? 20.058 -5.074 -42.861 1.00 71.38 85 LEU A O 1
ATOM 619 N N . PRO A 1 86 ? 18.840 -6.159 -44.410 1.00 71.12 86 PRO A N 1
ATOM 620 C CA . PRO A 1 86 ? 17.572 -5.673 -43.862 1.00 71.12 86 PRO A CA 1
ATOM 621 C C . PRO A 1 86 ? 17.282 -6.250 -42.471 1.00 71.12 86 PRO A C 1
ATOM 623 O O . PRO A 1 86 ? 16.765 -5.532 -41.615 1.00 71.12 86 PRO A O 1
ATOM 626 N N . ALA A 1 87 ? 17.669 -7.502 -42.200 1.00 68.56 87 ALA A N 1
ATOM 627 C CA . ALA A 1 87 ? 17.498 -8.110 -40.881 1.00 68.56 87 ALA A CA 1
ATOM 628 C C . ALA A 1 87 ? 18.298 -7.355 -39.801 1.00 68.56 87 ALA A C 1
ATOM 630 O O . ALA A 1 87 ? 17.754 -7.012 -38.750 1.00 68.56 87 ALA A O 1
ATOM 631 N N . LEU A 1 88 ? 19.558 -7.005 -40.080 1.00 73.25 88 LEU A N 1
ATOM 632 C CA . LEU A 1 88 ? 20.396 -6.223 -39.165 1.00 73.25 88 LEU A CA 1
ATOM 633 C C . LEU A 1 88 ? 19.874 -4.790 -38.964 1.00 73.25 88 LEU A C 1
ATOM 635 O O . LEU A 1 88 ? 19.904 -4.277 -37.841 1.00 73.25 88 LEU A O 1
ATOM 639 N N . ALA A 1 89 ? 19.346 -4.149 -40.010 1.00 76.00 89 ALA A N 1
ATOM 640 C CA . ALA A 1 89 ? 18.730 -2.825 -39.904 1.00 76.00 89 ALA A CA 1
ATOM 641 C C . ALA A 1 89 ? 17.487 -2.831 -38.993 1.00 76.00 89 ALA A C 1
ATOM 643 O O . ALA A 1 89 ? 17.341 -1.954 -38.136 1.00 76.00 89 ALA A O 1
ATOM 644 N N . VAL A 1 90 ? 16.632 -3.855 -39.108 1.00 73.94 90 VAL A N 1
ATOM 645 C CA . VAL A 1 90 ? 15.467 -4.035 -38.227 1.00 73.94 90 VAL A CA 1
ATOM 646 C C . VAL A 1 90 ? 15.917 -4.259 -36.778 1.00 73.94 90 VAL A C 1
ATOM 648 O O . VAL A 1 90 ? 15.430 -3.573 -35.880 1.00 73.94 90 VAL A O 1
ATOM 651 N N . VAL A 1 91 ? 16.911 -5.122 -36.531 1.00 71.25 91 VAL A N 1
ATOM 652 C CA . VAL A 1 91 ? 17.464 -5.351 -35.179 1.00 71.25 91 VAL A CA 1
ATOM 653 C C . VAL A 1 91 ? 18.005 -4.055 -34.562 1.00 71.25 91 VAL A C 1
ATOM 655 O O . VAL A 1 91 ? 17.760 -3.778 -33.387 1.00 71.25 91 VAL A O 1
ATOM 658 N N . SER A 1 92 ? 18.683 -3.227 -35.358 1.00 68.75 92 SER A N 1
ATOM 659 C CA . SER A 1 92 ? 19.263 -1.949 -34.922 1.00 68.75 92 SER A CA 1
ATOM 660 C C . SER A 1 92 ? 18.193 -0.936 -34.495 1.00 68.75 92 SER A C 1
ATOM 662 O O . SER A 1 92 ? 18.305 -0.315 -33.435 1.00 68.75 92 SER A O 1
ATOM 664 N N . LEU A 1 93 ? 17.119 -0.807 -35.281 1.00 71.12 93 LEU A N 1
ATOM 665 C CA . LEU A 1 93 ? 15.981 0.064 -34.968 1.00 71.12 93 LEU A CA 1
ATOM 666 C C . LEU A 1 93 ? 15.242 -0.392 -33.704 1.00 71.12 93 LEU A C 1
ATOM 668 O O . LEU A 1 93 ? 14.901 0.436 -32.857 1.00 71.12 93 LEU A O 1
ATOM 672 N N . PHE A 1 94 ? 15.056 -1.701 -33.522 1.00 65.44 94 PHE A N 1
ATOM 673 C CA . PHE A 1 94 ? 14.442 -2.243 -32.309 1.00 65.44 94 PHE A CA 1
ATOM 674 C C . PHE A 1 94 ? 15.341 -2.101 -31.074 1.00 65.44 94 PHE A C 1
ATOM 676 O O . PHE A 1 94 ? 14.841 -1.756 -29.999 1.00 65.44 94 PHE A O 1
ATOM 683 N N . ALA A 1 95 ? 16.657 -2.294 -31.200 1.00 67.50 95 ALA A N 1
ATOM 684 C CA . ALA A 1 95 ? 17.601 -2.089 -30.101 1.00 67.50 95 ALA A CA 1
ATOM 685 C C . ALA A 1 95 ? 17.612 -0.624 -29.626 1.00 67.50 95 ALA A C 1
ATOM 687 O O . ALA A 1 95 ? 17.591 -0.356 -28.420 1.00 67.50 95 ALA A O 1
ATOM 688 N N . LEU A 1 96 ? 17.559 0.328 -30.564 1.00 66.56 96 LEU A N 1
ATOM 689 C CA . LEU A 1 96 ? 17.494 1.758 -30.257 1.00 66.56 96 LEU A CA 1
ATOM 690 C C . LEU A 1 96 ? 16.130 2.157 -29.673 1.00 66.56 96 LEU A C 1
ATOM 692 O O . LEU A 1 96 ? 16.090 2.852 -28.654 1.00 66.56 96 LEU A O 1
ATOM 696 N N . GLY A 1 97 ? 15.027 1.651 -30.232 1.00 64.25 97 GLY A N 1
ATOM 697 C CA . GLY A 1 97 ? 13.667 1.900 -29.741 1.00 64.25 97 GLY A CA 1
ATOM 698 C C . GLY A 1 97 ? 1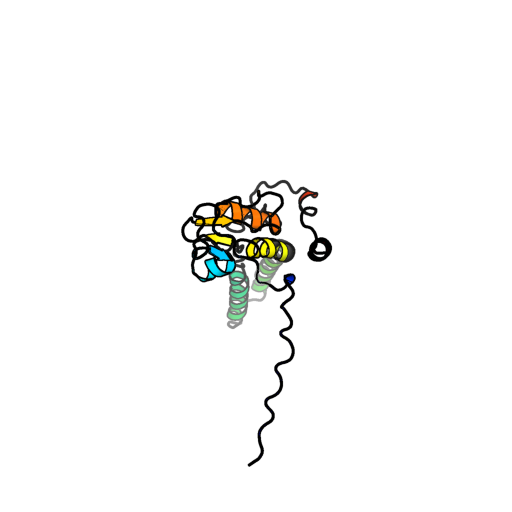3.400 1.337 -28.339 1.00 64.25 97 GLY A C 1
ATOM 699 O O . GLY A 1 97 ? 12.708 1.961 -27.539 1.00 64.25 97 GLY A O 1
ATOM 700 N N . SER A 1 98 ? 14.017 0.205 -27.986 1.00 59.94 98 SER A N 1
ATOM 701 C CA . SER A 1 98 ? 13.833 -0.461 -26.682 1.00 59.94 98 SER A CA 1
ATOM 702 C C . SER A 1 98 ? 14.587 0.217 -25.526 1.00 59.94 98 SER A C 1
ATOM 704 O O . SER A 1 98 ? 14.311 -0.020 -24.341 1.00 59.94 98 SER A O 1
ATOM 706 N N . SER A 1 99 ? 15.565 1.069 -25.840 1.00 63.06 99 SER A N 1
ATOM 707 C CA . SER A 1 99 ? 16.434 1.708 -24.846 1.00 63.06 99 SER A CA 1
ATOM 708 C C . SER A 1 99 ? 15.709 2.748 -23.976 1.00 63.06 99 SER A C 1
ATOM 710 O O . SER A 1 99 ? 16.036 2.912 -22.799 1.00 63.06 99 SER A O 1
ATOM 712 N N . SER A 1 100 ? 14.684 3.419 -24.506 1.00 68.69 100 SER A N 1
ATOM 713 C CA . SER A 1 100 ? 13.864 4.374 -23.749 1.00 68.69 100 SER A CA 1
ATOM 714 C C . SER A 1 100 ? 12.956 3.648 -22.752 1.00 68.69 100 SER A C 1
ATOM 716 O O . SER A 1 100 ? 12.970 3.955 -21.557 1.00 68.69 100 SER A O 1
ATOM 718 N N . SER A 1 101 ? 12.266 2.594 -23.199 1.00 71.06 101 SER A N 1
ATOM 719 C CA . SER A 1 101 ? 11.354 1.810 -22.361 1.00 71.06 101 SER A CA 1
ATOM 720 C C . SER A 1 101 ? 12.074 1.128 -21.198 1.00 71.06 101 SER A C 1
ATOM 722 O O . SER A 1 101 ? 11.567 1.092 -20.077 1.00 71.06 101 SER A O 1
ATOM 724 N N . THR A 1 102 ? 13.290 0.619 -21.418 1.00 72.50 102 THR A N 1
ATOM 725 C CA . THR A 1 102 ? 14.089 0.012 -20.341 1.00 72.50 102 THR A CA 1
ATOM 726 C C . THR A 1 102 ? 14.522 1.038 -19.296 1.00 72.50 102 THR A C 1
ATOM 728 O O . THR A 1 102 ? 14.439 0.754 -18.098 1.00 72.50 102 THR A O 1
ATOM 731 N N . ARG A 1 103 ? 14.914 2.252 -19.707 1.00 77.50 103 ARG A N 1
ATOM 732 C CA . ARG A 1 103 ? 15.252 3.345 -18.780 1.00 77.50 103 ARG A CA 1
ATOM 733 C C . ARG A 1 103 ? 14.056 3.744 -17.924 1.00 77.50 103 ARG A C 1
ATOM 735 O O . ARG A 1 103 ? 14.216 3.890 -16.710 1.00 77.50 103 ARG A O 1
ATOM 742 N N . ASP A 1 104 ? 12.869 3.848 -18.510 1.00 79.69 104 ASP A N 1
ATOM 743 C CA . ASP A 1 104 ? 11.650 4.182 -17.770 1.00 79.69 104 ASP A CA 1
ATOM 744 C C . ASP A 1 104 ? 11.243 3.068 -16.805 1.00 79.69 104 ASP A C 1
ATOM 746 O O . ASP A 1 104 ? 10.932 3.339 -15.643 1.00 79.69 104 ASP A O 1
ATOM 750 N N . LEU A 1 105 ? 11.363 1.802 -17.213 1.00 78.44 105 LEU A N 1
ATOM 751 C CA . LEU A 1 105 ? 11.154 0.659 -16.322 1.00 78.44 105 LEU A CA 1
ATOM 752 C C . LEU A 1 105 ? 12.151 0.644 -15.158 1.00 78.44 105 LEU A C 1
ATOM 754 O O . LEU A 1 105 ? 11.760 0.387 -14.018 1.00 78.44 105 LEU A O 1
ATOM 758 N N . VAL A 1 106 ? 13.431 0.935 -15.405 1.00 83.00 106 VAL A N 1
ATOM 759 C CA . VAL A 1 106 ? 14.455 1.007 -14.352 1.00 83.00 106 VAL A CA 1
ATOM 760 C C . VAL A 1 106 ? 14.172 2.169 -13.403 1.00 83.00 106 VAL A C 1
ATOM 762 O O . VAL A 1 106 ? 14.219 1.979 -12.187 1.00 83.00 106 VAL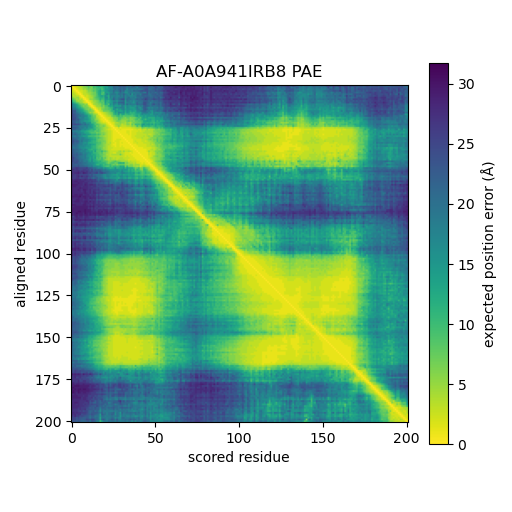 A O 1
ATOM 765 N N . ARG A 1 107 ? 13.828 3.352 -13.924 1.00 85.31 107 ARG A N 1
ATOM 766 C CA . ARG A 1 107 ? 13.438 4.519 -13.117 1.00 85.31 107 ARG A CA 1
ATOM 767 C C . ARG A 1 107 ? 12.209 4.216 -12.265 1.00 85.31 107 ARG A C 1
ATOM 769 O O . ARG A 1 107 ? 12.226 4.480 -11.063 1.00 85.31 107 ARG A O 1
ATOM 776 N N . ARG A 1 108 ? 11.189 3.584 -12.849 1.00 81.38 108 ARG A N 1
ATOM 777 C CA . ARG A 1 108 ? 9.970 3.169 -12.147 1.00 81.38 108 ARG A CA 1
ATOM 778 C C . ARG A 1 108 ? 10.269 2.145 -11.057 1.00 81.38 108 ARG A C 1
ATOM 780 O O . ARG A 1 108 ? 9.845 2.330 -9.922 1.00 81.38 108 ARG A O 1
ATOM 787 N N . ARG A 1 109 ? 11.071 1.115 -11.344 1.00 85.25 109 ARG A N 1
ATOM 788 C CA . ARG A 1 109 ? 11.506 0.126 -10.339 1.00 85.25 109 ARG A CA 1
ATOM 789 C C . ARG A 1 109 ? 12.305 0.763 -9.210 1.00 85.25 109 ARG A C 1
ATOM 791 O O . ARG A 1 109 ? 12.086 0.412 -8.055 1.00 85.25 109 ARG A O 1
ATOM 798 N N . ARG A 1 110 ? 13.211 1.696 -9.521 1.00 86.38 110 ARG A N 1
ATOM 799 C CA . ARG A 1 110 ? 13.963 2.446 -8.504 1.00 86.38 110 ARG A CA 1
ATOM 800 C C . ARG A 1 110 ? 13.020 3.251 -7.612 1.00 86.38 110 ARG A C 1
ATOM 802 O O . ARG A 1 110 ? 13.158 3.163 -6.398 1.00 86.38 110 ARG A O 1
ATOM 809 N N . ARG A 1 111 ? 12.032 3.942 -8.192 1.00 84.62 111 ARG A N 1
ATOM 810 C CA . ARG A 1 111 ? 11.025 4.705 -7.438 1.00 84.62 111 ARG A CA 1
ATOM 811 C C . ARG A 1 111 ? 10.162 3.812 -6.542 1.00 84.62 111 ARG A C 1
ATOM 813 O O . ARG A 1 111 ? 10.018 4.096 -5.357 1.00 84.62 111 ARG A O 1
ATOM 820 N N . VAL A 1 112 ? 9.649 2.702 -7.077 1.00 86.50 112 VAL A N 1
ATOM 821 C CA . VAL A 1 112 ? 8.889 1.714 -6.290 1.00 86.50 112 VAL A CA 1
ATOM 822 C C . VAL A 1 112 ? 9.749 1.172 -5.149 1.00 86.50 112 VAL A C 1
ATOM 824 O O . VAL A 1 112 ? 9.305 1.097 -4.008 1.00 86.50 112 VAL A O 1
ATOM 827 N N . ARG A 1 113 ? 11.018 0.846 -5.416 1.00 89.12 113 ARG A N 1
ATOM 828 C CA . ARG A 1 113 ? 11.928 0.334 -4.387 1.00 89.12 113 ARG A CA 1
ATOM 829 C C . ARG A 1 113 ? 12.217 1.367 -3.296 1.00 89.12 113 ARG A C 1
ATOM 831 O O . ARG A 1 113 ? 12.271 0.975 -2.136 1.00 89.12 113 ARG A O 1
ATOM 838 N N . SER A 1 114 ? 12.373 2.647 -3.641 1.00 90.25 114 SER A N 1
ATOM 839 C CA . SER A 1 114 ? 12.602 3.707 -2.650 1.00 90.25 114 SER A CA 1
ATOM 840 C C . SER A 1 114 ? 11.374 3.983 -1.779 1.00 90.25 114 SER A C 1
ATOM 842 O O . SER A 1 114 ? 11.528 4.229 -0.589 1.00 90.25 114 SER A O 1
ATOM 844 N N . GLY A 1 115 ? 10.167 3.907 -2.347 1.00 90.06 115 GLY A N 1
ATOM 845 C CA . GLY A 1 115 ? 8.909 4.150 -1.631 1.00 90.06 115 GLY A CA 1
ATOM 846 C C . GLY A 1 115 ? 8.420 2.982 -0.773 1.00 90.06 115 GLY A C 1
ATOM 847 O O . GLY A 1 115 ? 7.647 3.163 0.168 1.00 90.06 115 GLY A O 1
ATOM 848 N N . ARG A 1 116 ? 8.887 1.761 -1.070 1.00 91.50 116 ARG A N 1
ATOM 849 C CA . ARG A 1 116 ? 8.339 0.524 -0.496 1.00 91.50 116 ARG A CA 1
ATOM 850 C C . ARG A 1 116 ? 8.387 0.491 1.024 1.00 91.50 116 ARG A C 1
ATOM 852 O O . ARG A 1 116 ? 7.414 0.070 1.634 1.00 91.50 116 ARG A O 1
ATOM 859 N N . ALA A 1 117 ? 9.493 0.916 1.629 1.00 90.75 117 ALA A N 1
ATOM 860 C CA . ALA A 1 117 ? 9.644 0.862 3.081 1.00 90.75 117 ALA A CA 1
ATOM 861 C C . ALA A 1 117 ? 8.622 1.757 3.804 1.00 90.75 117 ALA A C 1
ATOM 863 O O . ALA A 1 117 ? 8.037 1.331 4.796 1.00 90.75 117 ALA A O 1
ATOM 864 N N . ALA A 1 118 ? 8.363 2.961 3.283 1.00 90.56 118 ALA A N 1
ATOM 865 C CA . ALA A 1 118 ? 7.392 3.888 3.859 1.00 90.56 118 ALA A CA 1
ATOM 866 C C . ALA A 1 118 ? 5.950 3.384 3.690 1.00 90.56 118 ALA A C 1
ATOM 868 O O . ALA A 1 118 ? 5.193 3.362 4.657 1.00 90.56 118 ALA A O 1
ATOM 869 N N . ALA A 1 119 ? 5.601 2.888 2.498 1.00 91.81 119 ALA A N 1
ATOM 870 C CA . ALA A 1 119 ? 4.293 2.281 2.248 1.00 91.81 119 ALA A CA 1
ATOM 871 C C . ALA A 1 119 ? 4.036 1.061 3.154 1.00 91.81 119 ALA A C 1
ATOM 873 O O . ALA A 1 119 ? 2.967 0.935 3.746 1.00 91.81 119 ALA A O 1
ATOM 874 N N . VAL A 1 120 ? 5.031 0.176 3.305 1.00 91.50 120 VAL A N 1
ATOM 875 C CA . VAL A 1 120 ? 4.935 -1.009 4.176 1.00 91.50 120 VAL A CA 1
ATOM 876 C C . VAL A 1 120 ? 4.803 -0.619 5.649 1.00 91.50 120 VAL A C 1
ATOM 878 O O . VAL A 1 120 ? 4.090 -1.300 6.378 1.00 91.50 120 VAL A O 1
ATOM 881 N N . ALA A 1 121 ? 5.443 0.468 6.090 1.00 91.38 121 ALA A N 1
ATOM 882 C CA . ALA A 1 121 ? 5.292 0.957 7.459 1.00 91.38 121 ALA A CA 1
ATOM 883 C C . ALA A 1 121 ? 3.830 1.328 7.755 1.00 91.38 121 ALA A C 1
ATOM 885 O O . ALA A 1 121 ? 3.238 0.751 8.661 1.00 91.38 121 ALA A O 1
ATOM 886 N N . VAL A 1 122 ? 3.217 2.177 6.920 1.00 92.88 122 VAL A N 1
ATOM 887 C CA . VAL A 1 122 ? 1.797 2.561 7.064 1.00 92.88 122 VAL A CA 1
ATOM 888 C C . VAL A 1 122 ? 0.875 1.346 6.958 1.00 92.88 122 VAL A C 1
ATOM 890 O O . VAL A 1 122 ? -0.087 1.218 7.712 1.00 92.88 122 VAL A O 1
ATOM 893 N N . TRP A 1 123 ? 1.180 0.423 6.044 1.00 93.81 123 TRP A N 1
ATOM 894 C CA . TRP A 1 123 ? 0.412 -0.808 5.874 1.00 93.81 123 TRP A CA 1
ATOM 895 C C . TRP A 1 123 ? 0.417 -1.689 7.132 1.00 93.81 123 TRP A C 1
ATOM 897 O O . TRP A 1 123 ? -0.620 -2.226 7.516 1.00 93.81 123 TRP A O 1
ATOM 907 N N . ASN A 1 124 ? 1.577 -1.839 7.775 1.00 92.81 124 ASN A N 1
ATOM 908 C CA . ASN A 1 124 ? 1.737 -2.666 8.971 1.00 92.81 124 ASN A CA 1
ATOM 909 C C . ASN A 1 124 ? 1.159 -2.018 10.237 1.00 92.81 124 ASN A C 1
ATOM 911 O O . ASN A 1 124 ? 0.820 -2.735 11.173 1.00 92.81 124 ASN A O 1
ATOM 915 N N . GLU A 1 125 ? 1.051 -0.691 10.264 1.00 92.62 125 GLU A N 1
ATOM 916 C CA . GLU A 1 125 ? 0.495 0.082 11.382 1.00 92.62 125 GLU A CA 1
ATOM 917 C C . GLU A 1 125 ? -1.050 0.085 11.401 1.00 92.62 125 GLU A C 1
ATOM 919 O O . GLU A 1 125 ? -1.664 0.381 12.428 1.00 92.62 125 GLU A O 1
ATOM 924 N N . GLY A 1 126 ? -1.693 -0.277 10.285 1.00 93.88 126 GLY A N 1
ATOM 925 C CA . GLY A 1 126 ? -3.149 -0.315 10.163 1.00 93.88 126 GLY A CA 1
ATOM 926 C C . GLY A 1 126 ? -3.802 -1.536 10.822 1.00 93.88 126 GLY A C 1
ATOM 927 O O . GLY A 1 126 ? -3.341 -2.675 10.696 1.00 93.88 126 GLY A O 1
ATOM 928 N N . TRP A 1 127 ? -4.959 -1.308 11.442 1.00 95.12 127 TRP A N 1
ATOM 929 C CA . TRP A 1 127 ? -5.841 -2.333 12.003 1.00 95.12 127 TRP A CA 1
ATOM 930 C C . TRP A 1 127 ? -7.168 -2.363 11.256 1.00 95.12 127 TRP A C 1
ATOM 932 O O . TRP A 1 127 ? -7.770 -1.323 11.007 1.00 95.12 127 TRP A O 1
ATOM 942 N N . PHE A 1 128 ? -7.645 -3.553 10.905 1.00 95.88 128 PHE A N 1
ATOM 943 C CA . PHE A 1 128 ? -8.881 -3.757 10.159 1.00 95.88 128 PHE A CA 1
ATOM 944 C C . PHE A 1 128 ? -9.939 -4.457 11.005 1.00 95.88 128 PHE A C 1
ATOM 946 O O . PHE A 1 128 ? -9.679 -5.497 11.609 1.00 95.88 128 PHE A O 1
ATOM 953 N N . CYS A 1 129 ? -11.156 -3.917 10.986 1.00 96.06 129 CYS A N 1
ATOM 954 C CA . CYS A 1 129 ? -12.327 -4.548 11.580 1.00 96.06 129 CYS A CA 1
ATOM 955 C C . CYS A 1 129 ? -13.115 -5.308 10.510 1.00 96.06 129 CYS A C 1
ATOM 957 O O . CYS A 1 129 ? -13.750 -4.688 9.654 1.00 96.06 129 CYS A O 1
ATOM 959 N N . ALA A 1 130 ? -13.145 -6.639 10.607 1.00 94.50 130 ALA A N 1
ATOM 960 C CA . ALA A 1 130 ? -13.852 -7.489 9.647 1.00 94.50 130 ALA A CA 1
ATOM 961 C C . ALA A 1 130 ? -15.370 -7.248 9.636 1.00 94.50 130 ALA A C 1
ATOM 963 O O . ALA A 1 130 ? -16.004 -7.340 8.591 1.00 94.50 130 ALA A O 1
ATOM 964 N N . ARG A 1 131 ? -15.949 -6.879 10.786 1.00 95.00 131 ARG A N 1
ATOM 965 C CA . ARG A 1 131 ? -17.387 -6.604 10.911 1.00 95.00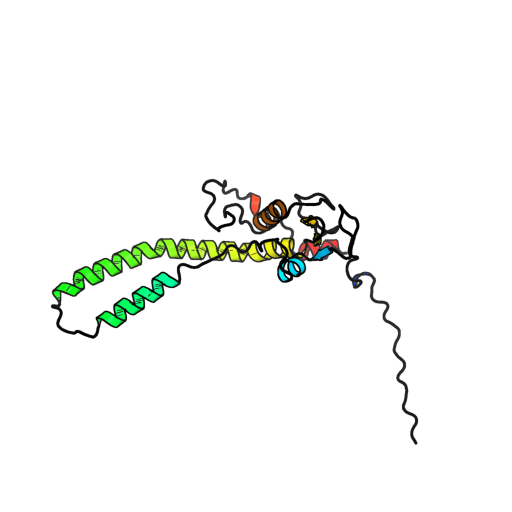 131 ARG A CA 1
ATOM 966 C C . ARG A 1 131 ? -17.799 -5.290 10.249 1.00 95.00 131 ARG A C 1
ATOM 968 O O . ARG A 1 131 ? -18.860 -5.211 9.646 1.00 95.00 131 ARG A O 1
ATOM 975 N N . CYS A 1 132 ? -17.001 -4.239 10.429 1.00 96.19 132 CYS A N 1
ATOM 976 C CA . CYS A 1 132 ? -17.346 -2.897 9.959 1.00 96.19 132 CYS A CA 1
ATOM 977 C C . CYS A 1 132 ? -16.740 -2.561 8.592 1.00 96.19 132 CYS A C 1
ATOM 979 O O . CYS A 1 132 ? -17.138 -1.557 8.006 1.00 96.19 132 CYS A O 1
ATOM 981 N N . GLY A 1 133 ? -15.765 -3.341 8.117 1.00 94.62 133 GLY A N 1
ATOM 982 C CA . GLY A 1 133 ? -15.066 -3.079 6.859 1.00 94.62 133 GLY A CA 1
ATOM 983 C C . GLY A 1 133 ? -14.267 -1.775 6.879 1.00 94.62 133 GLY A C 1
ATOM 984 O O . GLY A 1 133 ? -14.177 -1.097 5.862 1.00 94.62 133 GLY A O 1
ATOM 985 N N . VAL A 1 134 ? -13.730 -1.384 8.037 1.00 96.12 134 VAL A N 1
ATOM 986 C CA . VAL A 1 134 ? -12.964 -0.137 8.205 1.00 96.12 134 VAL A CA 1
ATOM 987 C C . VAL A 1 134 ? -11.556 -0.427 8.698 1.00 96.12 134 VAL A C 1
ATOM 989 O O . VAL A 1 134 ? -11.336 -1.394 9.434 1.00 96.12 134 VAL A O 1
ATOM 992 N N . VAL A 1 135 ? -10.627 0.440 8.311 1.00 95.88 135 VAL A N 1
ATOM 993 C CA . VAL A 1 135 ? -9.248 0.474 8.792 1.00 95.88 135 VAL A CA 1
ATOM 994 C C . VAL A 1 135 ? -9.086 1.659 9.738 1.00 95.88 135 VAL A C 1
ATOM 996 O O . VAL A 1 135 ? -9.651 2.722 9.498 1.00 95.88 135 VAL A O 1
ATOM 999 N N . TYR A 1 136 ? -8.332 1.491 10.812 1.00 95.38 136 TYR A N 1
ATOM 1000 C CA . TYR A 1 136 ? -7.970 2.569 11.728 1.00 95.38 136 TYR A CA 1
ATOM 1001 C C . TYR A 1 136 ? -6.544 2.367 12.239 1.00 95.38 136 TYR A C 1
ATOM 1003 O O . TYR A 1 136 ? -5.951 1.303 12.055 1.00 95.38 136 TYR A O 1
ATOM 1011 N N . PHE A 1 137 ? -6.002 3.397 12.880 1.00 93.94 137 PHE A N 1
ATOM 1012 C CA . PHE A 1 137 ? -4.664 3.385 13.464 1.00 93.94 137 PHE A CA 1
ATOM 1013 C C . PHE A 1 137 ? -4.756 3.436 14.989 1.00 93.94 137 PHE A C 1
ATOM 1015 O O . PHE A 1 137 ? -5.680 4.033 15.551 1.00 93.94 137 PHE A O 1
ATOM 1022 N N . GLN A 1 138 ? -3.814 2.771 15.655 1.00 88.88 138 GLN A N 1
ATOM 1023 C CA . GLN A 1 138 ? -3.650 2.878 17.102 1.00 88.88 138 GLN A CA 1
ATOM 1024 C C . GLN A 1 138 ? -2.900 4.174 17.461 1.00 88.88 138 GLN A C 1
ATOM 1026 O O . GLN A 1 138 ? -2.126 4.668 16.633 1.00 88.88 138 GLN A O 1
ATOM 1031 N N . PRO A 1 139 ? -3.094 4.714 18.679 1.00 85.06 139 PRO A N 1
ATOM 1032 C CA . PRO A 1 139 ? -2.401 5.918 19.124 1.00 85.06 139 PRO A CA 1
ATOM 1033 C C . PRO A 1 139 ? -0.885 5.815 18.959 1.00 85.06 139 PRO A C 1
ATOM 1035 O O . PRO A 1 139 ? -0.280 4.818 19.354 1.00 85.06 139 PRO A O 1
ATOM 1038 N N . GLY A 1 140 ? -0.273 6.839 18.359 1.00 85.00 140 GLY A N 1
ATOM 1039 C CA . GLY A 1 140 ? 1.178 6.898 18.148 1.00 85.00 140 GLY A CA 1
ATOM 1040 C C . GLY A 1 140 ? 1.683 6.250 16.853 1.00 85.00 140 GLY A C 1
ATOM 1041 O O . GLY A 1 140 ? 2.873 6.365 16.550 1.00 85.00 140 GLY A O 1
ATOM 1042 N N . TYR A 1 141 ? 0.798 5.630 16.067 1.00 82.69 141 TYR A N 1
ATOM 1043 C CA . TYR A 1 141 ? 1.097 5.052 14.748 1.00 82.69 141 TYR A CA 1
ATOM 1044 C C . TYR A 1 141 ? 0.297 5.724 13.623 1.00 82.69 141 TYR A C 1
ATOM 1046 O O . TYR A 1 141 ? 0.029 5.131 12.581 1.00 82.69 141 TYR A O 1
ATOM 1054 N N . GLU A 1 142 ? -0.143 6.960 13.843 1.00 84.94 142 GLU A N 1
ATOM 1055 C CA . GLU A 1 142 ? -1.013 7.650 12.898 1.00 84.94 142 GLU A CA 1
ATOM 1056 C C . GLU A 1 142 ? -0.209 8.353 11.798 1.00 84.94 142 GLU A C 1
ATOM 1058 O O . GLU A 1 142 ? 0.782 9.045 12.072 1.00 84.94 142 GLU A O 1
ATOM 1063 N N . PRO A 1 143 ? -0.651 8.258 10.535 1.00 85.00 143 PRO A N 1
ATOM 1064 C CA . PRO A 1 143 ? -0.178 9.145 9.484 1.00 85.00 143 PRO A CA 1
ATOM 1065 C C . PRO A 1 143 ? -0.624 10.583 9.775 1.00 85.00 143 PRO A C 1
ATOM 1067 O O . PRO A 1 143 ? -1.739 10.804 10.236 1.00 85.00 143 PRO A O 1
ATOM 1070 N N . ARG A 1 144 ? 0.191 11.586 9.413 1.00 80.25 144 ARG A N 1
ATOM 1071 C CA . ARG A 1 144 ? -0.106 13.017 9.666 1.00 80.25 144 ARG A CA 1
ATOM 1072 C C . ARG A 1 144 ? -1.466 13.506 9.133 1.00 80.25 144 ARG A C 1
ATOM 1074 O O . ARG A 1 144 ? -1.939 14.539 9.587 1.00 80.25 144 ARG A O 1
ATOM 1081 N N . ASN A 1 145 ? -2.049 12.807 8.157 1.00 83.69 145 ASN A N 1
ATOM 1082 C CA . ASN A 1 145 ? -3.276 13.208 7.460 1.00 83.69 145 ASN A CA 1
ATOM 1083 C C . ASN A 1 145 ? -4.549 12.526 7.993 1.00 83.69 145 ASN A C 1
ATOM 1085 O O . ASN A 1 145 ? -5.625 12.729 7.427 1.00 83.69 145 ASN A O 1
ATOM 1089 N N . LEU A 1 146 ? -4.441 11.680 9.019 1.00 85.94 146 LEU A N 1
ATOM 1090 C CA . LEU A 1 146 ? -5.576 10.976 9.609 1.00 85.94 146 LEU A CA 1
ATOM 1091 C C . LEU A 1 146 ? -5.700 11.342 11.081 1.00 85.94 146 LEU A C 1
ATOM 1093 O O . LEU A 1 146 ? -4.697 11.428 11.785 1.00 85.94 146 LEU A O 1
ATOM 1097 N N . ALA A 1 147 ? -6.932 11.559 11.534 1.00 85.38 147 ALA A N 1
ATOM 1098 C CA . ALA A 1 147 ? -7.180 11.806 12.943 1.00 85.38 147 ALA A CA 1
ATOM 1099 C C . ALA A 1 147 ? -7.079 10.505 13.753 1.00 85.38 147 ALA A C 1
ATOM 1101 O O . ALA A 1 147 ? -7.353 9.405 13.254 1.00 85.38 147 ALA A O 1
ATOM 1102 N N . LEU A 1 148 ? -6.737 10.650 15.032 1.00 81.25 148 LEU A N 1
ATOM 1103 C CA . LEU A 1 148 ? -6.684 9.545 15.977 1.00 81.25 148 LEU A CA 1
ATOM 1104 C C . LEU A 1 148 ? -8.015 8.799 16.024 1.00 81.25 148 LEU A C 1
ATOM 1106 O O . LEU A 1 148 ? -9.075 9.410 16.150 1.00 81.25 148 LEU A O 1
ATOM 1110 N N . HIS A 1 149 ? -7.958 7.468 15.926 1.00 82.38 149 HIS A N 1
ATOM 1111 C CA . HIS A 1 149 ? -9.129 6.582 15.920 1.00 82.38 149 HIS A CA 1
ATOM 1112 C C . HIS A 1 149 ? -10.151 6.838 14.798 1.00 82.38 149 HIS A C 1
ATOM 1114 O O . HIS A 1 149 ? -11.263 6.301 14.844 1.00 82.38 149 HIS A O 1
ATOM 1120 N N . GLU A 1 150 ? -9.795 7.601 13.762 1.00 93.06 150 GLU A N 1
ATOM 1121 C CA . GLU A 1 150 ? -10.669 7.791 12.611 1.00 93.06 150 GLU A CA 1
ATOM 1122 C C . GLU A 1 150 ? -10.880 6.449 11.893 1.00 93.06 150 GLU A C 1
ATOM 1124 O O . GLU A 1 150 ? -9.938 5.764 11.491 1.00 93.06 150 GLU A O 1
ATOM 1129 N N . ALA A 1 151 ? -12.144 6.050 11.740 1.00 94.69 151 ALA A N 1
ATOM 1130 C CA . ALA A 1 151 ? -12.511 4.856 10.994 1.00 94.69 151 ALA A CA 1
ATOM 1131 C C . ALA A 1 151 ? -12.503 5.163 9.492 1.00 94.69 151 ALA A C 1
ATOM 1133 O O . ALA A 1 151 ? -13.432 5.774 8.960 1.00 94.69 151 ALA A O 1
ATOM 1134 N N . VAL A 1 152 ? -11.470 4.702 8.798 1.00 95.00 152 VAL A N 1
ATOM 1135 C CA . VAL A 1 152 ? -11.224 4.984 7.385 1.00 95.00 152 VAL A CA 1
ATOM 1136 C C . VAL A 1 152 ? -11.720 3.830 6.510 1.00 95.00 152 VAL A C 1
ATOM 1138 O O . VAL A 1 152 ? -11.603 2.656 6.861 1.00 95.00 152 VAL A O 1
ATOM 1141 N N . ARG A 1 153 ? -12.289 4.145 5.341 1.00 93.62 153 ARG A N 1
ATOM 1142 C CA . ARG A 1 153 ? -12.638 3.126 4.335 1.00 93.62 153 ARG A CA 1
ATOM 1143 C C . ARG A 1 153 ? -11.372 2.545 3.675 1.00 93.62 153 ARG A C 1
ATOM 1145 O O . ARG A 1 153 ? -10.402 3.292 3.511 1.00 93.62 153 ARG A O 1
ATOM 1152 N N . PRO A 1 154 ? -11.366 1.271 3.237 1.00 91.62 154 PRO A N 1
ATOM 1153 C CA . PRO A 1 154 ? -10.200 0.645 2.609 1.00 91.62 154 PRO A CA 1
ATOM 1154 C C . PRO A 1 154 ? -9.631 1.429 1.415 1.00 91.62 154 PRO A C 1
ATOM 1156 O O . PRO A 1 154 ? -8.421 1.465 1.220 1.00 91.62 154 PRO A O 1
ATOM 1159 N N . GLU A 1 155 ? -10.470 2.117 0.638 1.00 89.62 155 GLU A N 1
ATOM 1160 C CA . GLU A 1 155 ? -10.067 2.958 -0.502 1.00 89.62 155 GLU A CA 1
ATOM 1161 C C . GLU A 1 155 ? -9.181 4.126 -0.055 1.00 89.62 155 GLU A C 1
ATOM 1163 O O . GLU A 1 155 ? -8.111 4.357 -0.617 1.00 89.62 155 GLU A O 1
ATOM 1168 N N . ARG A 1 156 ? -9.608 4.850 0.988 1.00 91.31 156 ARG A N 1
ATOM 1169 C CA . ARG A 1 156 ? -8.849 5.982 1.534 1.00 91.31 156 ARG A CA 1
ATOM 1170 C C . ARG A 1 156 ? -7.576 5.492 2.219 1.00 91.31 156 ARG A C 1
ATOM 1172 O O . ARG A 1 156 ? -6.534 6.100 2.021 1.00 91.31 156 ARG A O 1
ATOM 1179 N N . PHE A 1 157 ? -7.619 4.355 2.916 1.00 92.88 157 PHE A N 1
ATOM 1180 C CA . PHE A 1 157 ? -6.413 3.730 3.467 1.00 92.88 157 PHE A CA 1
ATOM 1181 C C . PHE A 1 157 ? -5.391 3.365 2.375 1.00 92.88 157 PHE A C 1
ATOM 1183 O O . PHE A 1 157 ? -4.218 3.709 2.500 1.00 92.88 157 PHE A O 1
ATOM 1190 N N . ARG A 1 158 ? -5.825 2.748 1.264 1.00 90.88 158 ARG A N 1
ATOM 1191 C CA . ARG A 1 158 ? -4.952 2.456 0.111 1.00 90.88 158 ARG A CA 1
ATOM 1192 C C . ARG A 1 158 ? -4.313 3.724 -0.451 1.00 90.88 158 ARG A C 1
ATOM 1194 O O . ARG A 1 158 ? -3.114 3.727 -0.725 1.00 90.88 158 ARG A O 1
ATOM 1201 N N . ARG A 1 159 ? -5.088 4.807 -0.569 1.00 88.88 159 ARG A N 1
ATOM 1202 C CA . ARG A 1 159 ? -4.572 6.113 -0.995 1.00 88.88 159 ARG A CA 1
ATOM 1203 C C . ARG A 1 159 ? -3.483 6.625 -0.051 1.00 88.88 159 ARG A C 1
ATOM 1205 O O . ARG A 1 159 ? -2.441 7.039 -0.540 1.00 88.88 159 ARG A O 1
ATOM 1212 N N . GLU A 1 160 ? -3.670 6.544 1.266 1.00 91.56 160 GLU A N 1
ATOM 1213 C CA . GLU A 1 160 ? -2.642 6.959 2.238 1.00 91.56 160 GLU A CA 1
ATOM 1214 C C . GLU A 1 160 ? -1.371 6.098 2.153 1.00 91.56 160 GLU A C 1
ATOM 1216 O O . GLU A 1 160 ? -0.262 6.627 2.187 1.00 91.56 160 GLU A O 1
ATOM 1221 N N . VAL A 1 161 ? -1.505 4.782 1.960 1.00 92.50 161 VAL A N 1
ATOM 1222 C CA . VAL A 1 161 ? -0.358 3.881 1.741 1.00 92.50 161 VAL A CA 1
ATOM 1223 C C . VAL A 1 161 ? 0.405 4.262 0.465 1.00 92.50 161 VAL A C 1
ATOM 1225 O O . VAL A 1 161 ? 1.639 4.259 0.453 1.00 92.50 161 VAL A O 1
ATOM 1228 N N . TYR A 1 162 ? -0.309 4.632 -0.602 1.00 89.88 162 TYR A N 1
ATOM 1229 C CA . TYR A 1 162 ? 0.294 5.092 -1.857 1.00 89.88 162 TYR A CA 1
ATOM 1230 C C . TYR A 1 162 ? 0.980 6.448 -1.702 1.00 89.88 162 TYR A C 1
ATOM 1232 O O . TYR A 1 162 ? 2.111 6.608 -2.161 1.00 89.88 162 TYR A O 1
ATOM 1240 N N . LEU A 1 163 ? 0.338 7.397 -1.019 1.00 90.25 163 LEU A N 1
ATOM 1241 C CA . LEU A 1 163 ? 0.917 8.703 -0.707 1.00 90.25 163 LEU A CA 1
ATOM 1242 C C . LEU A 1 163 ? 2.204 8.546 0.113 1.00 90.25 163 LEU A C 1
ATOM 1244 O O . LEU A 1 163 ? 3.230 9.120 -0.244 1.00 90.25 163 LEU A O 1
ATOM 1248 N N . ALA A 1 164 ? 2.200 7.690 1.139 1.00 91.38 164 ALA A N 1
ATOM 1249 C CA . ALA A 1 164 ? 3.387 7.397 1.941 1.00 91.38 164 ALA A CA 1
ATOM 1250 C C . ALA A 1 164 ? 4.520 6.761 1.117 1.00 91.38 164 ALA A C 1
ATOM 1252 O O . ALA A 1 164 ? 5.696 7.033 1.356 1.00 91.38 164 ALA A O 1
ATOM 1253 N N . GLY A 1 165 ? 4.178 5.936 0.123 1.00 91.44 165 GLY A N 1
ATOM 1254 C CA . GLY A 1 165 ? 5.134 5.371 -0.829 1.00 91.44 165 GLY A CA 1
ATOM 1255 C C . GLY A 1 165 ? 5.621 6.342 -1.911 1.00 91.44 165 GLY A C 1
ATOM 1256 O O . GLY A 1 165 ? 6.563 6.012 -2.631 1.00 91.44 165 GLY A O 1
ATOM 1257 N N . GLY A 1 166 ? 5.011 7.523 -2.053 1.00 90.62 166 GLY A N 1
ATOM 1258 C CA . GLY A 1 166 ? 5.263 8.419 -3.186 1.00 90.62 166 GLY A CA 1
ATOM 1259 C C . GLY A 1 166 ? 4.791 7.824 -4.519 1.00 90.62 166 GLY A C 1
ATOM 1260 O O . GLY A 1 166 ? 5.469 7.962 -5.538 1.00 90.62 166 GLY A O 1
ATOM 1261 N N . TYR A 1 167 ? 3.666 7.106 -4.490 1.00 86.25 167 TYR A N 1
ATOM 1262 C CA . TYR A 1 167 ? 3.017 6.458 -5.637 1.00 86.25 167 TYR A CA 1
ATOM 1263 C C . TYR A 1 167 ? 1.798 7.238 -6.138 1.00 86.25 167 TYR A C 1
ATOM 1265 O O . TYR A 1 167 ? 0.955 6.681 -6.827 1.00 86.25 167 TYR A O 1
ATOM 1273 N N . GLU A 1 168 ? 1.679 8.511 -5.770 1.00 81.38 168 GLU A N 1
ATOM 1274 C CA . GLU A 1 168 ? 0.538 9.377 -6.095 1.00 81.38 168 GLU A CA 1
ATOM 1275 C C . GLU A 1 168 ? 0.300 9.563 -7.596 1.00 81.38 168 GLU A C 1
ATOM 1277 O O . GLU A 1 168 ? -0.815 9.857 -8.016 1.00 81.38 168 GLU A O 1
ATOM 1282 N N . ASP A 1 169 ? 1.340 9.359 -8.405 1.00 76.88 169 ASP A N 1
ATOM 1283 C CA . ASP A 1 169 ? 1.257 9.389 -9.857 1.00 76.88 169 ASP A CA 1
ATOM 1284 C C . ASP A 1 169 ? 0.928 8.026 -10.475 1.00 76.88 169 ASP A C 1
ATOM 1286 O O . ASP A 1 169 ? 0.810 7.946 -11.690 1.00 76.88 169 ASP A O 1
ATOM 1290 N N . MET A 1 170 ? 0.767 6.963 -9.683 1.00 68.19 170 MET A N 1
ATOM 1291 C CA . MET A 1 170 ? 0.343 5.645 -10.151 1.00 68.19 170 MET A CA 1
ATOM 1292 C C . MET A 1 170 ? -1.117 5.403 -9.767 1.00 68.19 170 MET A C 1
ATOM 1294 O O . MET A 1 170 ? -1.480 5.484 -8.594 1.00 68.19 170 MET A O 1
ATOM 1298 N N . ASP A 1 171 ? -1.955 5.067 -10.742 1.00 65.31 171 ASP A N 1
ATOM 1299 C CA . ASP A 1 171 ? -3.289 4.549 -10.453 1.00 65.31 171 ASP A CA 1
ATOM 1300 C C . ASP A 1 171 ? -3.214 3.140 -9.820 1.00 65.31 171 ASP A C 1
ATOM 1302 O O . ASP A 1 171 ? -2.138 2.558 -9.622 1.00 65.31 171 ASP A O 1
ATOM 1306 N N . VAL A 1 172 ? -4.377 2.576 -9.486 1.00 56.66 172 VAL A N 1
ATOM 1307 C CA . VAL A 1 172 ? -4.489 1.232 -8.889 1.00 56.66 172 VAL A CA 1
ATOM 1308 C C . VAL A 1 172 ? -3.933 0.148 -9.833 1.00 56.66 172 VAL A C 1
ATOM 1310 O O . VAL A 1 172 ? -3.410 -0.863 -9.372 1.00 56.66 172 VAL A O 1
ATOM 1313 N N . GLU A 1 173 ? -3.955 0.391 -11.146 1.00 59.16 173 GLU A N 1
ATOM 1314 C CA . GLU A 1 173 ? -3.420 -0.490 -12.193 1.00 59.16 173 GLU A CA 1
ATOM 1315 C C . GLU A 1 173 ? -1.915 -0.273 -12.447 1.00 59.16 173 GLU A C 1
ATOM 1317 O O . GLU A 1 173 ? -1.273 -1.021 -13.190 1.00 59.16 173 GLU A O 1
ATOM 1322 N N . GLY A 1 174 ? -1.311 0.735 -11.816 1.00 55.38 174 GLY A N 1
ATOM 1323 C CA . GLY A 1 174 ? 0.065 1.135 -12.048 1.00 55.38 174 GLY A CA 1
ATOM 1324 C C . GLY A 1 174 ? 0.290 1.866 -13.379 1.00 55.38 174 GLY A C 1
ATOM 1325 O O . GLY A 1 174 ? 1.424 1.886 -13.864 1.00 55.38 174 GLY A O 1
ATOM 1326 N N . LYS A 1 175 ? -0.731 2.453 -13.995 1.00 54.12 175 LYS A N 1
ATOM 1327 C CA . LYS A 1 175 ? -0.568 3.433 -15.069 1.00 54.12 175 LYS A CA 1
ATOM 1328 C C . LYS A 1 175 ? -0.303 4.814 -14.468 1.00 54.12 175 LYS A C 1
ATOM 1330 O O . LYS A 1 175 ? -0.795 5.127 -13.383 1.00 54.12 175 LYS A O 1
ATOM 1335 N N . PRO A 1 176 ? 0.503 5.646 -15.144 1.00 53.78 176 PRO A N 1
ATOM 1336 C CA . PRO A 1 176 ? 0.674 7.023 -14.734 1.00 53.78 176 PRO A CA 1
ATOM 1337 C C . PRO A 1 176 ? -0.671 7.752 -14.826 1.00 53.78 176 PRO A C 1
ATOM 1339 O O . PRO A 1 176 ? -1.252 7.832 -15.909 1.00 53.78 176 PRO A O 1
ATOM 1342 N N . LEU A 1 177 ? -1.154 8.305 -13.714 1.00 52.53 177 LEU A N 1
ATOM 1343 C CA . LEU A 1 177 ? -2.207 9.314 -13.757 1.00 52.53 177 LEU A CA 1
ATOM 1344 C C . LEU A 1 177 ? -1.620 10.500 -14.525 1.00 52.53 177 LEU A C 1
ATOM 1346 O O . LEU A 1 177 ? -0.623 11.085 -14.105 1.00 52.53 177 LEU A O 1
ATOM 1350 N N . ILE A 1 178 ? -2.201 10.818 -15.682 1.00 47.31 178 ILE A N 1
ATOM 1351 C CA . ILE A 1 178 ? -1.657 11.750 -16.687 1.00 47.31 178 ILE A CA 1
ATOM 1352 C C . ILE A 1 178 ? -1.450 13.191 -16.150 1.00 47.31 178 ILE A C 1
ATOM 1354 O O . ILE A 1 178 ? -0.907 14.040 -16.848 1.00 47.31 178 ILE A O 1
ATOM 1358 N N . SER A 1 179 ? -1.767 13.494 -14.888 1.00 45.91 179 SER A N 1
ATOM 1359 C CA . SER A 1 179 ? -1.744 14.866 -14.370 1.00 45.91 179 SER A CA 1
ATOM 1360 C C . SER A 1 179 ? -1.515 14.992 -12.853 1.00 45.91 179 SER A C 1
ATOM 1362 O O . SER A 1 179 ? -2.338 15.586 -12.158 1.00 45.91 179 SER A O 1
ATOM 1364 N N . ALA A 1 180 ? -0.401 14.485 -12.311 1.00 41.78 180 ALA A N 1
ATOM 1365 C CA . ALA A 1 180 ? 0.036 14.853 -10.954 1.00 41.78 180 ALA A CA 1
ATOM 1366 C C . ALA A 1 180 ? 1.212 15.859 -11.005 1.00 41.78 180 ALA A C 1
ATOM 1368 O O . ALA A 1 180 ? 2.243 15.559 -11.623 1.00 41.78 180 ALA A O 1
ATOM 1369 N N . PRO A 1 181 ? 1.103 17.053 -10.384 1.00 43.28 181 PRO A N 1
ATOM 1370 C CA . PRO A 1 181 ? 2.182 18.036 -10.371 1.00 43.28 181 PRO A CA 1
ATOM 1371 C C . PRO A 1 181 ? 3.392 17.496 -9.596 1.00 43.28 181 PRO A C 1
ATOM 1373 O O . PRO A 1 181 ? 3.318 17.182 -8.411 1.00 43.28 181 PRO A O 1
ATOM 1376 N N . ARG A 1 182 ? 4.541 17.399 -10.277 1.00 46.91 182 ARG A N 1
ATOM 1377 C CA . ARG A 1 182 ? 5.818 16.946 -9.702 1.00 46.91 182 ARG A CA 1
ATOM 1378 C C . ARG A 1 182 ? 6.420 18.038 -8.811 1.00 46.91 182 ARG A C 1
ATOM 1380 O O . ARG A 1 182 ? 7.313 18.765 -9.234 1.00 46.91 182 ARG A O 1
ATOM 1387 N N . GLY A 1 183 ? 5.934 18.160 -7.580 1.00 40.31 183 GLY A N 1
ATOM 1388 C CA . GLY A 1 183 ? 6.473 19.091 -6.587 1.00 40.31 183 GLY A CA 1
ATOM 1389 C C . GLY A 1 183 ? 7.563 18.460 -5.700 1.00 40.31 183 GLY A C 1
ATOM 1390 O O . GLY A 1 183 ? 7.388 17.342 -5.219 1.00 40.31 183 GLY A O 1
ATOM 1391 N N . PRO A 1 184 ? 8.673 19.161 -5.391 1.00 50.09 184 PRO A N 1
ATOM 1392 C CA . PRO A 1 184 ? 9.717 18.678 -4.475 1.00 50.09 184 PRO A CA 1
ATOM 1393 C C . PRO A 1 184 ? 9.268 18.568 -3.005 1.00 50.09 184 PRO A C 1
ATOM 1395 O O . PRO A 1 184 ? 10.030 18.075 -2.171 1.00 50.09 184 PRO A O 1
ATOM 1398 N N . ALA A 1 185 ? 8.042 18.988 -2.678 1.00 49.06 185 ALA A N 1
ATOM 1399 C CA . ALA A 1 185 ? 7.516 18.959 -1.321 1.00 49.06 185 ALA A CA 1
ATOM 1400 C C . ALA A 1 185 ? 7.382 17.530 -0.771 1.00 49.06 185 ALA A C 1
ATOM 1402 O O . ALA A 1 185 ? 7.738 17.325 0.383 1.00 49.06 185 ALA A O 1
ATOM 1403 N N . ALA A 1 186 ? 6.979 16.531 -1.567 1.00 48.00 186 ALA A N 1
ATOM 1404 C CA . ALA A 1 186 ? 6.618 15.182 -1.096 1.00 48.00 186 ALA A CA 1
ATOM 1405 C C . ALA A 1 186 ? 7.740 14.397 -0.374 1.00 48.00 186 ALA A C 1
ATOM 1407 O O . ALA A 1 186 ? 7.473 13.453 0.364 1.00 48.00 186 ALA A O 1
ATOM 1408 N N . ARG A 1 187 ? 9.011 14.806 -0.495 1.00 48.62 187 ARG A N 1
ATOM 1409 C CA . ARG A 1 187 ? 10.140 14.107 0.152 1.00 48.62 187 ARG A CA 1
ATOM 1410 C C . ARG A 1 187 ? 10.350 14.432 1.637 1.00 48.62 187 ARG A C 1
ATOM 1412 O O . ARG A 1 187 ? 11.126 13.742 2.289 1.00 48.62 187 ARG A O 1
ATOM 1419 N N . ARG A 1 188 ? 9.680 15.449 2.190 1.00 50.81 188 ARG A N 1
ATOM 1420 C CA . ARG A 1 188 ? 9.935 15.957 3.556 1.00 50.81 188 ARG A CA 1
ATOM 1421 C C . ARG A 1 188 ? 8.948 15.457 4.631 1.00 50.81 188 ARG A C 1
ATOM 1423 O O . ARG A 1 188 ? 8.888 16.038 5.710 1.00 50.81 188 ARG A O 1
ATOM 1430 N N . TRP A 1 189 ? 8.159 14.414 4.354 1.00 50.34 189 TRP A N 1
ATOM 1431 C CA . TRP A 1 189 ? 6.934 14.130 5.129 1.00 50.34 189 TRP A CA 1
ATOM 1432 C C . TRP A 1 189 ? 7.023 12.974 6.132 1.00 50.34 189 TRP A C 1
ATOM 1434 O O . TRP A 1 189 ? 6.151 12.870 6.997 1.00 50.34 189 TRP A O 1
ATOM 1444 N N . TRP A 1 190 ? 8.085 12.160 6.112 1.00 47.84 190 TRP A N 1
ATOM 1445 C CA . TRP A 1 190 ? 8.226 11.029 7.039 1.00 47.84 190 TRP A CA 1
ATOM 1446 C C . TRP A 1 190 ? 9.456 11.178 7.946 1.00 47.84 190 TRP A C 1
ATOM 1448 O O . TRP A 1 190 ? 10.572 11.291 7.433 1.00 47.84 190 TRP A O 1
ATOM 1458 N N . PRO A 1 191 ? 9.303 11.170 9.284 1.00 46.22 191 PRO A N 1
ATOM 1459 C CA . PRO A 1 191 ? 10.449 11.082 10.178 1.00 46.22 191 PRO A CA 1
ATOM 1460 C C . PRO A 1 191 ? 11.138 9.723 9.993 1.00 46.22 191 PRO A C 1
ATOM 1462 O O . PRO A 1 191 ? 10.477 8.680 9.881 1.00 46.22 191 PRO A O 1
ATOM 1465 N N . SER A 1 192 ? 12.473 9.727 9.955 1.00 45.53 192 SER A N 1
ATOM 1466 C CA . SER A 1 192 ? 13.245 8.487 9.855 1.00 45.53 192 SER A CA 1
ATOM 1467 C C . SER A 1 192 ? 12.864 7.538 11.006 1.00 45.53 192 SER A C 1
ATOM 1469 O O . SER A 1 192 ? 12.491 7.988 12.095 1.00 45.53 192 SER A O 1
ATOM 1471 N N . PRO A 1 193 ? 12.959 6.212 10.815 1.00 49.34 193 PRO A N 1
ATOM 1472 C CA . PRO A 1 193 ? 12.753 5.249 11.897 1.00 49.34 193 PRO A CA 1
ATOM 1473 C C . PRO A 1 193 ? 13.604 5.547 13.146 1.00 49.34 193 PRO A C 1
ATOM 1475 O O . PRO A 1 193 ?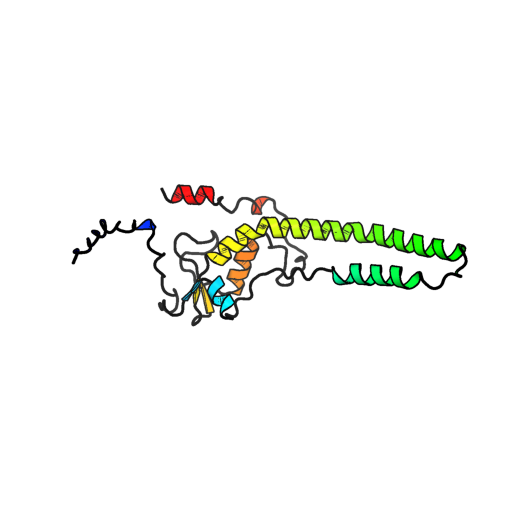 13.151 5.312 14.264 1.00 49.34 193 PRO A O 1
ATOM 1478 N N . SER A 1 194 ? 14.796 6.136 12.975 1.00 48.94 194 SER A N 1
ATOM 1479 C CA . SER A 1 194 ? 15.663 6.563 14.080 1.00 48.94 194 SER A CA 1
ATOM 1480 C C . SER A 1 194 ? 15.093 7.740 14.881 1.00 48.94 194 SER A C 1
ATOM 1482 O O . SER A 1 194 ? 15.171 7.723 16.106 1.00 48.94 194 SER A O 1
ATOM 1484 N N . ALA A 1 195 ? 14.432 8.704 14.235 1.00 51.59 195 ALA A N 1
ATOM 1485 C CA . ALA A 1 195 ? 13.786 9.822 14.928 1.00 51.59 195 ALA A CA 1
ATOM 1486 C C . ALA A 1 195 ? 12.572 9.380 15.773 1.00 51.59 195 ALA A C 1
ATOM 1488 O O . ALA A 1 195 ? 12.260 10.007 16.782 1.00 51.59 195 ALA A O 1
ATOM 1489 N N . ARG A 1 196 ? 11.909 8.271 15.408 1.00 55.44 196 ARG A N 1
ATOM 1490 C CA . ARG A 1 196 ? 10.816 7.685 16.210 1.00 55.44 196 ARG A CA 1
ATOM 1491 C C . ARG A 1 196 ? 11.303 7.009 17.485 1.00 55.44 196 ARG A C 1
ATOM 1493 O O . ARG A 1 196 ? 10.599 7.052 18.486 1.00 55.44 196 ARG A O 1
ATOM 1500 N N . ARG A 1 197 ? 12.501 6.419 17.471 1.00 53.59 197 ARG A N 1
ATOM 1501 C CA . ARG A 1 197 ? 13.081 5.780 18.661 1.00 53.59 197 ARG A CA 1
ATOM 1502 C C . ARG A 1 197 ? 13.488 6.813 19.725 1.00 53.59 197 ARG A C 1
ATOM 1504 O O . ARG A 1 197 ? 13.454 6.502 20.904 1.00 53.59 197 ARG A O 1
ATOM 1511 N N . ALA A 1 198 ? 13.788 8.047 19.314 1.00 51.22 198 ALA A N 1
ATOM 1512 C CA . ALA A 1 198 ? 14.112 9.154 20.218 1.00 51.22 198 ALA A CA 1
ATOM 1513 C C . ALA A 1 198 ? 12.889 9.790 20.907 1.00 51.22 198 ALA A C 1
ATOM 1515 O O . ALA A 1 198 ? 13.052 10.402 21.948 1.00 51.22 198 ALA A O 1
ATOM 1516 N N . ARG A 1 199 ? 11.671 9.630 20.364 1.00 48.38 199 ARG A N 1
ATOM 1517 C CA . ARG A 1 199 ? 10.416 10.062 21.020 1.00 48.38 199 ARG A CA 1
ATOM 1518 C C . ARG A 1 199 ? 9.860 9.050 22.029 1.00 48.38 199 ARG A C 1
ATOM 1520 O O . ARG A 1 199 ? 8.805 9.294 22.597 1.00 48.38 199 ARG A O 1
ATOM 1527 N N . ARG A 1 200 ? 10.530 7.905 22.184 1.00 49.84 200 ARG A N 1
ATOM 1528 C CA . ARG A 1 200 ? 10.203 6.854 23.160 1.00 49.84 200 ARG A CA 1
ATOM 1529 C C . ARG A 1 200 ? 11.072 6.928 24.426 1.00 49.84 200 ARG A C 1
ATOM 1531 O O . ARG A 1 200 ? 10.986 6.032 25.245 1.00 49.84 200 ARG A O 1
ATOM 1538 N N . ARG A 1 201 ? 11.932 7.943 24.541 1.00 46.19 201 ARG A N 1
ATOM 1539 C CA . ARG A 1 201 ? 12.672 8.293 25.762 1.00 46.19 201 ARG A CA 1
ATOM 1540 C C . ARG A 1 201 ? 12.090 9.581 26.315 1.00 46.19 201 ARG A C 1
ATOM 1542 O O . ARG A 1 201 ? 12.093 9.719 27.551 1.00 46.19 201 ARG A O 1
#

Foldseek 3Di:
DDDDDPPPPPDDPPPPPVPPDPPQQAQLPPRDRVQKDQLVVCVVVVQPLPPLDQPCPDPVVVVVVVVVVVVVVPPDPDDDPVVVVVVVVVVVVVVVVVPVVVVVVVVVVVLQVQLVVQLVLLSRQWMAGSVVQWIFGAPPSDFPPDDHSDTHHSVVSSVVSCLSSVNNLQDSNGDGPPDDDPDPPSVPRDDDPVVSVVVVD

Organism: NCBI:txid1508375

Mean predicted aligned error: 13.35 Å

pLDDT: mean 72.82, std 16.97, range [40.31, 96.44]

Radius of gyration: 27.39 Å; Cα contacts (8 Å, |Δi|>4): 155; chains: 1; bounding box: 43×62×96 Å

Sequence (201 aa):
MQAGDVGELGPERALEPEDAPPQVVGCPKCRRADVVAPVPAAVRRGAPIDPAQPSVRGVRGLVVCWAVTVLMGADDVSWPLTAHLPALAVVSLFALGSSSSTRDLVRRRRRVRSGRAAAVAVWNEGWFCARCGVVYFQPGYEPRNLALHEAVRPERFRREVYLAGGYEDMDVEGKPLISAPRGPAARRWWPSPSARRARRR

Solvent-accessible surface area (backbone atoms only — not comparable to full-atom values): 12459 Å² total; per-residue (Å²): 141,78,86,77,81,79,76,77,79,68,79,82,73,73,72,54,81,84,73,54,76,79,80,76,76,37,36,81,86,79,61,44,47,90,53,44,39,47,33,67,61,36,40,76,71,66,43,94,52,76,76,88,59,66,65,76,81,62,74,64,66,63,61,57,56,51,56,51,56,61,64,71,65,65,82,73,86,76,76,60,81,79,62,52,58,62,55,52,52,52,51,50,54,50,56,59,63,48,52,57,60,52,51,52,51,51,52,49,51,51,49,52,61,68,14,42,65,47,18,50,50,54,44,64,43,26,34,29,27,73,86,76,61,30,32,32,36,54,91,93,52,60,58,96,91,54,63,87,56,43,78,33,49,56,69,61,50,48,48,50,28,30,52,55,21,71,38,74,44,40,46,87,76,52,47,70,48,94,79,61,87,91,62,85,68,77,80,77,78,71,80,54,76,70,61,56,59,63,76,74,112